Protein 4RXT (pdb70)

Sequence (295 aa):
SMAEVTIPIIVKDTTSFYWQIVLAGARKAGKDLGVKVPELGAQAETDVNGQISSILENAVAGKPAAIVISPTEFKALGKPVDEAAKSVPIIIGIDSGADSKAFKSFLTTDNTQGGRIAADGLAAAIKAMTGKEEGDVVIITNTPGAGSLEQRRTGFLDQVKTKYPGLKVVADKYADGQQATTGLNIMTDLIITANPKIVGVFASNLIMAQGVGQAIAENKLSDKVKVIGFDSDDKTLGFLKSGAIAGLVVQDPYRMGYDGIKTALAVSKGEKVEANVDTGANLVTKANMSDPKIEALIN

Organism: Rhizobium rhizogenes (strain K84 / ATCC BAA-868) (NCBI:txid311403)

CATH classification: 3.40.50.2300 (+1 more: 3.40.50.2300)

InterPro domains:
  IPR006311 Twin-arginine translocation pathway, signal sequence [PS51318] (1-32)
  IPR025997 Periplasmic binding protein [PF13407] (38-298)
  IPR028082 Periplasmic binding protein-like I [SSF53822] (34-324)

Solvent-accessible surface area: 12625 Å² total; per-residue (Å²): 92,188,118,60,62,35,0,6,0,0,0,4,18,36,88,8,92,14,5,76,31,0,10,34,0,0,95,91,0,6,151,73,59,41,8,105,22,35,66,49,12,4,117,36,20,61,62,33,111,16,1,31,46,41,1,106,112,13,26,77,60,180,16,29,0,0,0,0,0,0,4,41,89,162,41,0,1,131,19,0,56,77,4,35,160,84,3,33,0,0,0,0,5,1,22,10,78,12,205,30,34,112,2,25,1,32,2,57,5,33,66,0,0,92,40,0,0,53,6,0,0,53,14,0,98,92,55,66,62,119,54,89,22,20,0,0,0,0,0,0,14,80,23,0,6,3,4,53,90,5,63,62,0,0,42,80,33,5,168,110,119,15,115,25,10,138,53,51,18,52,93,78,11,70,23,96,24,90,34,0,38,87,23,1,45,94,22,26,104,85,41,107,154,5,28,0,0,0,0,0,10,3,24,0,0,24,2,0,0,46,1,0,29,98,73,170,32,28,122,139,3,37,0,2,0,0,7,8,17,135,76,0,26,31,20,1,134,81,21,2,1,26,0,0,0,4,5,30,11,94,91,0,0,41,36,0,0,108,21,0,22,20,22,40,134,69,93,211,48,131,64,115,31,90,11,28,18,40,46,0,34,134,99,37,34,77,64,112,144,8,76,76,42,20,149

Secondary structure (DSSP, 8-state):
-TT--B--EEES-TTSHHHHHHHHHHHHHHHHHT-B--EEE-S-TT-HHHHHHHHHHHHHT--S-EEE--SSTTTTHHHHHHHHTTS-EEEESS--S-S--SEEEE--HHHHHHHHHHHHHHHHHHHHSSS-EEEEEEESSTT-HHHHHHHHHHHHHHHHH-TTEEEEEEEE--S-HHHHHHHHHHHHHH-TTEEEEEE-SHHHHHHHHHHHHHTT-TTT-EEEEES--HHHHHHHHHTS-SEEEE--HHHHHHHHHHHHHHHHTT----SEEE---EEE-TTTTTSHHHHHHH-

Foldseek 3Di:
DPPAFEEEEEELAPQDPLVVLLQVLLVVLCVVVVHHYHYHYHHFLLPQVRSLVRLVVVLVVQTLAYEYARSFAESCAVSQVVSLVRHAYEYEAWHHNHPSHQAYEYAQLLVLLLVLLVLQQVVLCVLPVGSAFEEEEEAAAPRTRSRVSSVNSNVVNCVPPRVRYDHPYYYYAPRALQRLQVVLLVVCVVPVRYAEYEQEEDSNLLNQLCNQVVVVCLSRHEYEYEAEDPRSVVSLVVSSYFKYKHFASSCSNNVSNVVSVCVSVVHRDDHYHHRDIDIDHPVPCPPVVNVVRRD

Structure (mmCIF, N/CA/C/O backbone):
data_4RXT
#
_entry.id   4RXT
#
_cell.length_a   59.873
_cell.length_b   36.244
_cell.length_c   62.100
_cell.angle_alpha   90.00
_cell.angle_beta   110.01
_cell.angle_gamma   90.00
#
_symmetry.space_group_name_H-M   'P 1 21 1'
#
loop_
_entity.id
_entity.type
_entity.pdbx_description
1 polymer 'Sugar ABC transporter'
2 non-polymer alpha-L-arabinopyranose
3 water water
#
loop_
_atom_site.group_PDB
_atom_site.id
_atom_site.type_symbol
_atom_site.label_atom_id
_atom_site.label_alt_id
_atom_site.label_comp_id
_atom_site.label_asym_id
_atom_site.label_entity_id
_atom_site.label_seq_id
_atom_site.pdbx_PDB_ins_code
_atom_site.Cartn_x
_atom_site.Cartn_y
_atom_site.Cartn_z
_atom_site.occupancy
_atom_site.B_iso_or_equiv
_atom_site.auth_seq_id
_atom_site.auth_comp_id
_atom_site.auth_asym_id
_atom_site.auth_atom_id
_atom_site.pdbx_PDB_model_num
ATOM 1 N N . SER A 1 1 ? 57.017 -4.477 -9.708 1.00 44.62 31 SER A N 1
ATOM 2 C CA . SER A 1 1 ? 57.405 -5.044 -11.039 1.00 37.82 31 SER A CA 1
ATOM 3 C C . SER A 1 1 ? 57.419 -3.993 -12.144 1.00 32.56 31 SER A C 1
ATOM 4 O O . SER A 1 1 ? 56.961 -2.853 -11.975 1.00 34.78 31 SER A O 1
ATOM 7 N N . MET A 1 2 ? 57.912 -4.401 -13.294 1.00 23.94 32 MET A N 1
ATOM 8 C CA . MET A 1 2 ? 57.903 -3.577 -14.487 1.00 23.91 32 MET A CA 1
ATOM 9 C C . MET A 1 2 ? 56.465 -3.376 -14.865 1.00 28.28 32 MET A C 1
ATOM 10 O O . MET A 1 2 ? 55.626 -4.296 -14.759 1.00 22.66 32 MET A O 1
ATOM 15 N N . ALA A 1 3 ? 56.191 -2.137 -15.235 1.00 27.15 33 ALA A N 1
ATOM 16 C CA . ALA A 1 3 ? 54.905 -1.718 -15.761 1.00 31.73 33 ALA A CA 1
ATOM 17 C C . ALA A 1 3 ? 53.781 -1.854 -14.753 1.00 22.22 33 ALA A C 1
ATOM 18 O O . ALA A 1 3 ? 52.624 -1.878 -15.137 1.00 29.07 33 ALA A O 1
ATOM 20 N N . GLU A 1 4 ? 54.119 -1.978 -13.473 1.00 20.09 34 GLU A N 1
ATOM 21 C CA . GLU A 1 4 ? 53.092 -2.068 -12.447 1.00 21.83 34 GLU A CA 1
ATOM 22 C C . GLU A 1 4 ? 53.502 -1.129 -11.363 1.00 21.79 34 GLU A C 1
ATOM 23 O O . GLU A 1 4 ? 54.646 -1.132 -10.929 1.00 24.93 34 GLU A O 1
ATOM 29 N N . VAL A 1 5 ? 52.583 -0.240 -11.029 1.00 19.75 35 VAL A N 1
ATOM 30 C CA . VAL A 1 5 ? 52.870 0.816 -10.089 1.00 18.49 35 VAL A CA 1
ATOM 31 C C . VAL A 1 5 ? 52.967 0.274 -8.677 1.00 17.97 35 VAL A C 1
ATOM 32 O O . VAL A 1 5 ? 52.521 -0.843 -8.364 1.00 16.66 35 VAL A O 1
ATOM 36 N N . THR A 1 6 ? 53.665 1.051 -7.862 1.00 15.84 36 THR A N 1
ATOM 37 C CA . THR A 1 6 ? 53.847 0.793 -6.443 1.00 17.29 36 THR A CA 1
ATOM 38 C C . THR A 1 6 ? 53.050 1.803 -5.621 1.00 14.33 36 THR A C 1
ATOM 39 O O . THR A 1 6 ? 53.151 3.020 -5.808 1.00 14.33 36 THR A O 1
ATOM 43 N N . ILE A 1 7 ? 52.238 1.276 -4.714 1.00 15.83 37 ILE A N 1
ATOM 44 C CA . ILE A 1 7 ? 51.437 2.073 -3.766 1.00 13.46 37 ILE A CA 1
ATOM 45 C C . ILE A 1 7 ? 51.618 1.473 -2.365 1.00 12.67 37 ILE A C 1
ATOM 46 O O . ILE A 1 7 ? 50.921 0.531 -1.994 1.00 14.78 37 ILE A O 1
ATOM 51 N N . PRO A 1 8 ? 52.602 1.985 -1.609 1.00 12.99 38 PRO A N 1
ATOM 52 C CA . PRO A 1 8 ? 52.759 1.576 -0.233 1.00 12.49 38 PRO A CA 1
ATOM 53 C C . PRO A 1 8 ? 51.569 1.957 0.636 1.00 13.05 38 PRO A C 1
ATOM 54 O O . PRO A 1 8 ? 50.905 2.974 0.395 1.00 16.36 38 PRO A O 1
ATOM 58 N N . ILE A 1 9 ? 51.350 1.147 1.655 1.00 13.02 39 ILE A N 1
ATOM 59 C CA . ILE A 1 9 ? 50.423 1.476 2.740 1.00 13.52 39 ILE A CA 1
ATOM 60 C C . ILE A 1 9 ? 51.222 1.527 4.042 1.00 11.37 39 ILE A C 1
ATOM 61 O O . ILE A 1 9 ? 52.024 0.616 4.335 1.00 13.53 39 ILE A O 1
ATOM 66 N N . ILE A 1 10 ? 51.001 2.609 4.783 1.00 13.03 40 ILE A N 1
ATOM 67 C CA . ILE A 1 10 ? 51.707 2.867 6.027 1.00 10.87 40 ILE A CA 1
ATOM 68 C C . ILE A 1 10 ? 50.672 2.896 7.127 1.00 13.10 40 ILE A C 1
ATOM 69 O O . ILE A 1 10 ? 49.836 3.790 7.198 1.00 12.89 40 ILE A O 1
ATOM 74 N N . VAL A 1 11 ? 50.728 1.894 7.987 1.00 11.60 41 VAL A N 1
ATOM 75 C CA . VAL A 1 11 ? 49.812 1.775 9.108 1.00 11.64 41 VAL A CA 1
ATOM 76 C C . VAL A 1 11 ? 50.444 2.305 10.386 1.00 12.57 41 VAL A C 1
ATOM 77 O O . VAL A 1 11 ? 51.644 2.589 10.404 1.00 13.29 41 VAL A O 1
ATOM 81 N N . LYS A 1 12 ? 49.639 2.481 11.437 1.00 11.85 42 LYS A N 1
ATOM 82 C CA . LYS A 1 12 ? 50.191 3.006 12.714 1.00 12.55 42 LYS A CA 1
ATOM 83 C C . LYS A 1 12 ? 51.080 1.984 13.438 1.00 13.42 42 LYS A C 1
ATOM 84 O O . LYS A 1 12 ? 51.978 2.361 14.168 1.00 13.99 42 LYS A O 1
ATOM 90 N N . ASP A 1 13 ? 50.740 0.685 13.339 1.00 12.09 43 ASP A N 1
ATOM 91 C CA . ASP A 1 13 ? 51.424 -0.332 14.150 1.00 15.37 43 ASP A CA 1
ATOM 92 C C . ASP A 1 13 ? 51.173 -1.701 13.526 1.00 16.21 43 ASP A C 1
ATOM 93 O O . ASP A 1 13 ? 50.068 -2.225 13.578 1.00 15.98 43 ASP A O 1
ATOM 98 N N . THR A 1 14 ? 52.217 -2.268 12.944 1.00 14.91 44 THR A N 1
ATOM 99 C CA . THR A 1 14 ? 52.102 -3.560 12.239 1.00 17.17 44 THR A CA 1
ATOM 100 C C . THR A 1 14 ? 51.834 -4.770 13.134 1.00 18.56 44 THR A C 1
ATOM 101 O O . THR A 1 14 ? 51.471 -5.816 12.616 1.00 21.20 44 THR A O 1
ATOM 105 N N . THR A 1 15 ? 52.020 -4.624 14.443 1.00 17.48 45 THR A N 1
ATOM 106 C CA . THR A 1 15 ? 51.793 -5.697 15.419 1.00 21.17 45 THR A CA 1
ATOM 107 C C . THR A 1 15 ? 50.361 -5.789 15.949 1.00 21.20 45 THR A C 1
ATOM 108 O O . THR A 1 15 ? 50.025 -6.702 16.678 1.00 25.86 45 THR A O 1
ATOM 112 N N . SER A 1 16 ? 49.525 -4.840 15.572 1.00 17.05 46 SER A N 1
ATOM 113 C CA . SER A 1 16 ? 48.141 -4.753 16.044 1.00 18.15 46 SER A CA 1
ATOM 114 C C . SER A 1 16 ? 47.212 -5.529 15.111 1.00 16.60 46 SER A C 1
ATOM 115 O O . SER A 1 16 ? 47.300 -5.384 13.919 1.00 15.50 46 SER A O 1
ATOM 118 N N . PHE A 1 17 ? 46.315 -6.341 15.670 1.00 16.35 47 PHE A N 1
ATOM 119 C CA . PHE A 1 17 ? 45.362 -7.081 14.843 1.00 16.91 47 PHE A CA 1
ATOM 120 C C . PHE A 1 17 ? 44.519 -6.163 13.973 1.00 16.39 47 PHE A C 1
ATOM 121 O O . PHE A 1 17 ? 44.200 -6.497 12.840 1.00 16.04 47 PHE A O 1
ATOM 129 N N . TYR A 1 18 ? 44.123 -5.019 14.517 1.00 12.27 48 TYR A N 1
ATOM 130 C CA . TYR A 1 18 ? 43.339 -4.093 13.732 1.00 13.20 48 TYR A CA 1
ATOM 131 C C . TYR A 1 18 ? 44.068 -3.688 12.433 1.00 13.01 48 TYR A C 1
ATOM 132 O O . TYR A 1 18 ? 43.493 -3.720 11.341 1.00 13.33 48 TYR A O 1
ATOM 141 N N . TRP A 1 19 ? 45.329 -3.280 12.586 1.00 14.37 49 TRP A N 1
ATOM 142 C CA . TRP A 1 19 ? 46.126 -2.871 11.412 1.00 14.03 49 TRP A CA 1
ATOM 143 C C . TRP A 1 19 ? 46.432 -4.016 10.482 1.00 16.86 49 TRP A C 1
ATOM 144 O O . TRP A 1 19 ? 46.584 -3.819 9.297 1.00 14.02 49 TRP A O 1
ATOM 155 N N . GLN A 1 20 ? 46.515 -5.220 11.039 1.00 14.64 50 GLN A N 1
ATOM 156 C CA . GLN A 1 20 ? 46.681 -6.424 10.198 1.00 14.77 50 GLN A CA 1
ATOM 157 C C . GLN A 1 20 ? 45.453 -6.673 9.309 1.00 11.36 50 GLN A C 1
ATOM 158 O O . GLN A 1 20 ? 45.572 -7.148 8.178 1.00 16.84 50 GLN A O 1
ATOM 164 N N . ILE A 1 21 ? 44.282 -6.277 9.775 1.00 14.83 51 ILE A N 1
ATOM 165 C CA . ILE A 1 21 ? 43.060 -6.374 8.946 1.00 15.72 51 ILE A CA 1
ATOM 166 C C . ILE A 1 21 ? 43.160 -5.369 7.800 1.00 13.96 51 ILE A C 1
ATOM 167 O O . ILE A 1 21 ? 42.925 -5.684 6.658 1.00 14.45 51 ILE A O 1
ATOM 172 N N . VAL A 1 22 ? 43.531 -4.124 8.134 1.00 14.40 52 VAL A N 1
ATOM 173 C CA . VAL A 1 22 ? 43.790 -3.083 7.106 1.00 14.02 52 VAL A CA 1
ATOM 174 C C . VAL A 1 22 ? 44.786 -3.581 6.057 1.00 12.88 52 VAL A C 1
ATOM 175 O O . VAL A 1 22 ? 44.563 -3.456 4.852 1.00 14.27 52 VAL A O 1
ATOM 179 N N . LEU A 1 23 ? 45.893 -4.174 6.518 1.00 12.98 53 LEU A N 1
ATOM 180 C CA . LEU A 1 23 ? 46.920 -4.677 5.603 1.00 15.20 53 LEU A CA 1
ATOM 181 C C . LEU A 1 23 ? 46.429 -5.852 4.741 1.00 14.79 53 LEU A C 1
ATOM 182 O O . LEU A 1 23 ? 46.762 -5.927 3.576 1.00 16.15 53 LEU A O 1
ATOM 187 N N . ALA A 1 24 ? 45.622 -6.730 5.335 1.00 13.36 54 ALA A N 1
ATOM 188 C CA . ALA A 1 24 ? 44.979 -7.762 4.562 1.00 15.25 54 ALA A CA 1
ATOM 189 C C . ALA A 1 24 ? 44.098 -7.189 3.404 1.00 16.92 54 ALA A C 1
ATOM 190 O O . ALA A 1 24 ? 44.127 -7.695 2.257 1.00 17.80 54 ALA A O 1
ATOM 192 N N . GLY A 1 25 ? 43.340 -6.126 3.693 1.00 16.80 55 GLY A N 1
ATOM 193 C CA . GLY A 1 25 ? 42.556 -5.481 2.661 1.00 16.27 55 GLY A CA 1
ATOM 194 C C . GLY A 1 25 ? 43.415 -4.882 1.535 1.00 15.61 55 GLY A C 1
ATOM 195 O O . GLY A 1 25 ? 43.122 -5.062 0.339 1.00 15.62 55 GLY A O 1
ATOM 196 N N . ALA A 1 26 ? 44.457 -4.146 1.942 1.00 14.06 56 ALA A N 1
ATOM 197 C CA . ALA A 1 26 ? 45.379 -3.530 1.018 1.00 16.11 56 ALA A CA 1
ATOM 198 C C . ALA A 1 26 ? 46.063 -4.587 0.148 1.00 15.57 56 ALA A C 1
ATOM 199 O O . ALA A 1 26 ? 46.240 -4.398 -1.062 1.00 16.29 56 ALA A O 1
ATOM 201 N N . ARG A 1 27 ? 46.428 -5.704 0.778 1.00 15.85 57 ARG A N 1
ATOM 202 C CA . ARG A 1 27 ? 47.110 -6.816 0.084 1.00 17.08 57 ARG A CA 1
ATOM 203 C C . ARG A 1 27 ? 46.198 -7.392 -1.008 1.00 20.78 57 ARG A C 1
ATOM 204 O O . ARG A 1 27 ? 46.632 -7.654 -2.148 1.00 19.13 57 ARG A O 1
ATOM 212 N N . LYS A 1 28 ? 44.946 -7.646 -0.624 1.00 17.30 58 LYS A N 1
ATOM 213 C CA . LYS A 1 28 ? 43.995 -8.256 -1.554 1.00 22.18 58 LYS A CA 1
ATOM 214 C C . LYS A 1 28 ? 43.787 -7.305 -2.745 1.00 22.96 58 LYS A C 1
ATOM 215 O O . LYS A 1 28 ? 43.757 -7.714 -3.917 1.00 20.68 58 LYS A O 1
ATOM 221 N N . ALA A 1 29 ? 43.658 -6.015 -2.440 1.00 18.28 59 ALA A N 1
ATOM 222 C CA . ALA A 1 29 ? 43.501 -5.013 -3.500 1.00 16.95 59 ALA A CA 1
ATOM 223 C C . ALA A 1 29 ? 44.700 -5.012 -4.450 1.00 23.82 59 ALA A C 1
ATOM 224 O O . ALA A 1 29 ? 44.533 -4.937 -5.662 1.00 19.53 59 ALA A O 1
ATOM 226 N N . GLY A 1 30 ? 45.910 -5.087 -3.890 1.00 18.14 60 GLY A N 1
ATOM 227 C CA . GLY A 1 30 ? 47.108 -5.159 -4.714 1.00 20.62 60 GLY A CA 1
ATOM 228 C C . GLY A 1 30 ? 47.033 -6.329 -5.695 1.00 21.67 60 GLY A C 1
ATOM 229 O O . GLY A 1 30 ? 47.338 -6.196 -6.866 1.00 18.99 60 GLY A O 1
ATOM 230 N N . LYS A 1 31 ? 46.625 -7.471 -5.192 1.00 17.34 61 LYS A N 1
ATOM 231 C CA . LYS A 1 31 ? 46.515 -8.694 -6.016 1.00 23.02 61 LYS A CA 1
ATOM 232 C C . LYS A 1 31 ? 45.400 -8.530 -7.064 1.00 19.58 61 LYS A C 1
ATOM 233 O O . LYS A 1 31 ? 45.553 -8.881 -8.249 1.00 24.87 61 LYS A O 1
ATOM 239 N N . ASP A 1 32 ? 44.260 -8.001 -6.633 1.00 21.42 62 ASP A N 1
ATOM 240 C CA . ASP A 1 32 ? 43.102 -7.910 -7.530 1.00 22.28 62 ASP A CA 1
ATOM 241 C C . ASP A 1 32 ? 43.385 -6.949 -8.672 1.00 31.71 62 ASP A C 1
ATOM 242 O O . ASP A 1 32 ? 42.994 -7.187 -9.817 1.00 26.03 62 ASP A O 1
ATOM 247 N N . LEU A 1 33 ? 44.068 -5.856 -8.345 1.00 21.72 63 LEU A N 1
ATOM 248 C CA . LEU A 1 33 ? 44.167 -4.707 -9.240 1.00 20.62 63 LEU A CA 1
ATOM 249 C C . LEU A 1 33 ? 45.506 -4.641 -9.986 1.00 20.27 63 LEU A C 1
ATOM 250 O O . LEU A 1 33 ? 45.693 -3.803 -10.851 1.00 26.29 63 LEU A O 1
ATOM 255 N N . GLY A 1 34 ? 46.443 -5.504 -9.607 1.00 20.78 64 GLY A N 1
ATOM 256 C CA . GLY A 1 34 ? 47.780 -5.496 -10.188 1.00 21.04 64 GLY A CA 1
ATOM 257 C C . GLY A 1 34 ? 48.627 -4.304 -9.786 1.00 17.26 64 GLY A C 1
ATOM 258 O O . GLY A 1 34 ? 49.188 -3.603 -10.639 1.00 24.67 64 GLY A O 1
ATOM 259 N N . VAL A 1 35 ? 48.744 -4.129 -8.478 1.00 17.85 65 VAL A N 1
ATOM 260 C CA . VAL A 1 35 ? 49.546 -3.066 -7.876 1.00 16.90 65 VAL A CA 1
ATOM 261 C C . VAL A 1 35 ? 50.476 -3.718 -6.845 1.00 15.76 65 VAL A C 1
ATOM 262 O O . VAL A 1 35 ? 50.058 -4.603 -6.102 1.00 20.46 65 VAL A O 1
ATOM 266 N N . LYS A 1 36 ? 51.730 -3.307 -6.819 1.00 16.96 66 LYS A N 1
ATOM 267 C CA . LYS A 1 36 ? 52.665 -3.737 -5.774 1.00 16.47 66 LYS A CA 1
ATOM 268 C C . LYS A 1 36 ? 52.342 -2.880 -4.525 1.00 18.49 66 LYS A C 1
ATOM 269 O O . LYS A 1 36 ? 52.305 -1.641 -4.583 1.00 16.09 66 LYS A O 1
ATOM 275 N N . VAL A 1 37 ? 52.055 -3.534 -3.397 1.00 15.42 67 VAL A N 1
ATOM 276 C CA . VAL A 1 37 ? 51.679 -2.848 -2.156 1.00 14.38 67 VAL A CA 1
ATOM 277 C C . VAL A 1 37 ? 52.618 -3.244 -1.007 1.00 14.18 67 VAL A C 1
ATOM 278 O O . VAL A 1 37 ? 52.339 -4.168 -0.228 1.00 18.02 67 VAL A O 1
ATOM 282 N N . PRO A 1 38 ? 53.736 -2.517 -0.884 1.00 14.36 68 PRO A N 1
ATOM 283 C CA . PRO A 1 38 ? 54.549 -2.686 0.296 1.00 15.08 68 PRO A CA 1
ATOM 284 C C . PRO A 1 38 ? 53.775 -2.359 1.547 1.00 16.38 68 PRO A C 1
ATOM 285 O O . PRO A 1 38 ? 53.029 -1.407 1.577 1.00 16.68 68 PRO A O 1
ATOM 289 N N . GLU A 1 39 ? 53.961 -3.174 2.573 1.00 14.82 69 GLU A N 1
ATOM 290 C CA . GLU A 1 39 ? 53.222 -3.064 3.824 1.00 15.97 69 GLU A CA 1
ATOM 291 C C . GLU A 1 39 ? 54.172 -2.506 4.875 1.00 17.79 69 GLU A C 1
ATOM 292 O O . GLU A 1 39 ? 55.059 -3.195 5.376 1.00 21.68 69 GLU A O 1
ATOM 298 N N . LEU A 1 40 ? 53.960 -1.236 5.179 1.00 14.89 70 LEU A N 1
ATOM 299 C CA . LEU A 1 40 ? 54.885 -0.413 5.949 1.00 13.99 70 LEU A CA 1
ATOM 300 C C . LEU A 1 40 ? 54.282 0.037 7.264 1.00 12.11 70 LEU A C 1
ATOM 301 O O . LEU A 1 40 ? 53.054 0.107 7.408 1.00 13.79 70 LEU A O 1
ATOM 306 N N . GLY A 1 41 ? 55.156 0.368 8.214 1.00 16.84 71 GLY A N 1
ATOM 307 C CA . GLY A 1 41 ? 54.695 0.879 9.492 1.00 14.93 71 GLY A CA 1
ATOM 308 C C . GLY A 1 41 ? 55.655 0.570 10.633 1.00 13.25 71 GLY A C 1
ATOM 309 O O . GLY A 1 41 ? 56.478 -0.358 10.549 1.00 17.30 71 GLY A O 1
ATOM 310 N N . ALA A 1 42 ? 55.577 1.398 11.676 1.00 15.20 72 ALA A N 1
ATOM 311 C CA . ALA A 1 42 ? 56.308 1.197 12.901 1.00 12.53 72 ALA A CA 1
ATOM 312 C C . ALA A 1 42 ? 55.624 0.083 13.683 1.00 13.06 72 ALA A C 1
ATOM 313 O O . ALA A 1 42 ? 54.613 -0.491 13.238 1.00 15.07 72 ALA A O 1
ATOM 315 N N . GLN A 1 43 ? 56.195 -0.231 14.838 1.00 14.50 73 GLN A N 1
ATOM 316 C CA . GLN A 1 43 ? 55.708 -1.375 15.670 1.00 14.30 73 GLN A CA 1
ATOM 317 C C . GLN A 1 43 ? 55.069 -0.832 16.954 1.00 15.70 73 GLN A C 1
ATOM 318 O O . GLN A 1 43 ? 54.897 -1.539 17.947 1.00 18.11 73 GLN A O 1
ATOM 324 N N . ALA A 1 44 ? 54.699 0.449 16.922 1.00 14.55 74 ALA A N 1
ATOM 325 C CA . ALA A 1 44 ? 53.962 1.055 18.018 1.00 14.82 74 ALA A CA 1
ATOM 326 C C . ALA A 1 44 ? 53.257 2.278 17.480 1.00 14.58 74 ALA A C 1
ATOM 327 O O . ALA A 1 44 ? 53.860 3.054 16.751 1.00 16.35 74 ALA A O 1
ATOM 329 N N . GLU A 1 45 ? 52.008 2.484 17.889 1.00 14.61 75 GLU A N 1
ATOM 330 C CA . GLU A 1 45 ? 51.258 3.712 17.520 1.00 15.95 75 GLU A CA 1
ATOM 331 C C . GLU A 1 45 ? 51.924 4.984 18.093 1.00 16.45 75 GLU A C 1
ATOM 332 O O . GLU A 1 45 ? 51.785 6.112 17.565 1.00 19.29 75 GLU A O 1
ATOM 338 N N . THR A 1 46 ? 52.645 4.810 19.182 1.00 12.48 76 THR A N 1
ATOM 339 C CA . THR A 1 46 ? 53.303 5.915 19.869 1.00 14.55 76 THR A CA 1
ATOM 340 C C . THR A 1 46 ? 54.614 6.311 19.219 1.00 15.89 76 THR A C 1
ATOM 341 O O . THR A 1 46 ? 55.211 7.326 19.589 1.00 14.62 76 THR A O 1
ATOM 345 N N . ASP A 1 47 ? 55.089 5.503 18.264 1.00 14.21 77 ASP A N 1
ATOM 346 C CA . ASP A 1 47 ? 56.328 5.806 17.540 1.00 12.09 77 ASP A CA 1
ATOM 347 C C . ASP A 1 47 ? 55.978 6.721 16.368 1.00 12.77 77 ASP A C 1
ATOM 348 O O . ASP A 1 47 ? 55.922 6.329 15.213 1.00 13.22 77 ASP A O 1
ATOM 353 N N . VAL A 1 48 ? 55.822 7.999 16.699 1.00 13.85 78 VAL A N 1
ATOM 354 C CA . VAL A 1 48 ? 55.414 8.948 15.689 1.00 15.80 78 VAL A CA 1
ATOM 355 C C . VAL A 1 48 ? 56.577 9.253 14.751 1.00 15.64 78 VAL A C 1
ATOM 356 O O . VAL A 1 48 ? 56.413 9.325 13.541 1.00 14.29 78 VAL A O 1
ATOM 360 N N . ASN A 1 49 ? 57.762 9.419 15.333 1.00 15.87 79 ASN A N 1
ATOM 361 C CA . ASN A 1 49 ? 58.976 9.651 14.546 1.00 18.73 79 ASN A CA 1
ATOM 362 C C . ASN A 1 49 ? 59.178 8.501 13.561 1.00 15.02 79 ASN A C 1
ATOM 363 O O . ASN A 1 49 ? 59.568 8.711 12.420 1.00 18.28 79 ASN A O 1
ATOM 368 N N . GLY A 1 50 ? 58.902 7.277 14.039 1.00 13.87 80 GLY A N 1
ATOM 369 C CA . GLY A 1 50 ? 59.050 6.089 13.250 1.00 14.73 80 GLY A CA 1
ATOM 370 C C . GLY A 1 50 ? 58.189 6.174 12.020 1.00 13.97 80 GLY A C 1
ATOM 371 O O . GLY A 1 50 ? 58.636 5.870 10.908 1.00 17.28 80 GLY A O 1
ATOM 372 N N . GLN A 1 51 ? 56.949 6.577 12.209 1.00 13.99 81 GLN A N 1
ATOM 373 C CA . GLN A 1 51 ? 56.055 6.725 11.058 1.00 13.85 81 GLN A CA 1
ATOM 374 C C . GLN A 1 51 ? 56.518 7.830 10.098 1.00 14.97 81 GLN A C 1
ATOM 375 O O . GLN A 1 51 ? 56.462 7.679 8.892 1.00 14.33 81 GLN A O 1
ATOM 381 N N . ILE A 1 52 ? 56.950 8.954 10.663 1.00 14.32 82 ILE A N 1
ATOM 382 C CA . ILE A 1 52 ? 57.416 10.060 9.829 1.00 14.04 82 ILE A CA 1
ATOM 383 C C . ILE A 1 52 ? 58.614 9.616 8.954 1.00 14.91 82 ILE A C 1
ATOM 384 O O . ILE A 1 52 ? 58.669 9.899 7.759 1.00 16.65 82 ILE A O 1
ATOM 389 N N A SER A 1 53 ? 59.560 8.927 9.579 0.50 15.88 83 SER A N 1
ATOM 390 N N B SER A 1 53 ? 59.562 8.930 9.580 0.50 16.30 83 SER A N 1
ATOM 391 C CA A SER A 1 53 ? 60.722 8.386 8.871 0.50 16.84 83 SER A CA 1
ATOM 392 C CA B SER A 1 53 ? 60.725 8.400 8.869 0.50 17.34 83 SER A CA 1
ATOM 393 C C A SER A 1 53 ? 60.327 7.451 7.740 0.50 14.73 83 SER A C 1
ATOM 394 C C B SER A 1 53 ? 60.348 7.436 7.751 0.50 14.49 83 SER A C 1
ATOM 395 O O A SER A 1 53 ? 60.834 7.543 6.624 0.50 17.94 83 SER A O 1
ATOM 396 O O B SER A 1 53 ? 60.898 7.489 6.652 0.50 18.27 83 SER A O 1
ATOM 401 N N . ILE A 1 54 ? 59.393 6.565 8.037 1.00 15.83 84 ILE A N 1
ATOM 402 C CA . ILE A 1 54 ? 58.882 5.625 7.029 1.00 17.17 84 ILE A CA 1
ATOM 403 C C . ILE A 1 54 ? 58.211 6.363 5.861 1.00 13.19 84 ILE A C 1
ATOM 404 O O . ILE A 1 54 ? 58.468 6.030 4.694 1.00 15.98 84 ILE A O 1
ATOM 409 N N . LEU A 1 55 ? 57.375 7.357 6.173 1.00 13.87 85 LEU A N 1
ATOM 410 C CA . LEU A 1 55 ? 56.777 8.184 5.136 1.00 13.42 85 LEU A CA 1
ATOM 411 C C . LEU A 1 55 ? 57.834 8.860 4.266 1.00 14.98 85 LEU A C 1
ATOM 412 O O . LEU A 1 55 ? 57.766 8.788 3.037 1.00 16.31 85 LEU A O 1
ATOM 417 N N . GLU A 1 56 ? 58.820 9.495 4.906 1.00 17.95 86 GLU A N 1
ATOM 418 C CA . GLU A 1 56 ? 59.905 10.177 4.160 1.00 16.91 86 GLU A CA 1
ATOM 419 C C . GLU A 1 56 ? 60.620 9.223 3.214 1.00 16.52 86 GLU A C 1
ATOM 420 O O . GLU A 1 56 ? 60.920 9.577 2.062 1.00 18.55 86 GLU A O 1
ATOM 426 N N . ASN A 1 57 ? 60.881 7.999 3.693 1.00 14.97 87 ASN A N 1
ATOM 427 C CA . ASN A 1 57 ? 61.633 7.009 2.924 1.00 16.78 87 ASN A CA 1
ATOM 428 C C . ASN A 1 57 ? 60.771 6.502 1.758 1.00 19.26 87 ASN A C 1
ATOM 429 O O . ASN A 1 57 ? 61.247 6.304 0.638 1.00 20.71 87 ASN A O 1
ATOM 434 N N . ALA A 1 58 ? 59.487 6.275 2.032 1.00 16.98 88 ALA A N 1
ATOM 435 C CA . ALA A 1 58 ? 58.581 5.814 0.980 1.00 14.65 88 ALA A CA 1
ATOM 436 C C . ALA A 1 58 ? 58.445 6.890 -0.131 1.00 15.08 88 ALA A C 1
ATOM 437 O O . ALA A 1 58 ? 58.487 6.592 -1.331 1.00 17.55 88 ALA A O 1
ATOM 439 N N . VAL A 1 59 ? 58.346 8.149 0.281 1.00 16.05 89 VAL A N 1
ATOM 440 C CA . VAL A 1 59 ? 58.303 9.271 -0.662 1.00 19.87 89 VAL A CA 1
ATOM 441 C C . VAL A 1 59 ? 59.548 9.296 -1.547 1.00 17.05 89 VAL A C 1
ATOM 442 O O . VAL A 1 59 ? 59.441 9.474 -2.777 1.00 16.88 89 VAL A O 1
ATOM 446 N N . ALA A 1 60 ? 60.710 9.083 -0.928 1.00 15.39 90 ALA A N 1
ATOM 447 C CA . ALA A 1 60 ? 61.968 9.141 -1.631 1.00 15.76 90 ALA A CA 1
ATOM 448 C C . ALA A 1 60 ? 62.078 8.086 -2.740 1.00 15.96 90 ALA A C 1
ATOM 449 O O . ALA A 1 60 ? 62.821 8.242 -3.714 1.00 18.41 90 ALA A O 1
ATOM 451 N N . GLY A 1 61 ? 61.339 7.004 -2.572 1.00 15.31 91 GLY A N 1
ATOM 452 C CA . GLY A 1 61 ? 61.268 5.920 -3.570 1.00 16.74 91 GLY A CA 1
ATOM 453 C C . GLY A 1 61 ? 60.371 6.163 -4.780 1.00 18.13 91 GLY A C 1
ATOM 454 O O . GLY A 1 61 ? 60.251 5.314 -5.675 1.00 20.94 91 GLY A O 1
ATOM 455 N N . LYS A 1 62 ? 59.745 7.332 -4.830 1.00 17.20 92 LYS A N 1
ATOM 456 C CA . LYS A 1 62 ? 58.951 7.742 -5.996 1.00 16.31 92 LYS A CA 1
ATOM 457 C C . LYS A 1 62 ? 57.806 6.763 -6.366 1.00 17.14 92 LYS A C 1
ATOM 458 O O . LYS A 1 62 ? 57.634 6.366 -7.528 1.00 22.24 92 LYS A O 1
ATOM 464 N N . PRO A 1 63 ? 56.988 6.386 -5.373 1.00 20.24 93 PRO A N 1
ATOM 465 C CA . PRO A 1 63 ? 55.870 5.509 -5.709 1.00 16.20 93 PRO A CA 1
ATOM 466 C C . PRO A 1 63 ? 54.758 6.280 -6.417 1.00 15.30 93 PRO A C 1
ATOM 467 O O . PRO A 1 63 ? 54.787 7.520 -6.444 1.00 17.63 93 PRO A O 1
ATOM 471 N N . ALA A 1 64 ? 53.771 5.579 -6.959 1.00 16.32 94 ALA A N 1
ATOM 472 C CA . ALA A 1 64 ? 52.661 6.263 -7.660 1.00 15.69 94 ALA A CA 1
ATOM 473 C C . ALA A 1 64 ? 51.702 6.986 -6.732 1.00 15.46 94 ALA A C 1
ATOM 474 O O . ALA A 1 64 ? 51.046 7.972 -7.108 1.00 17.62 94 ALA A O 1
ATOM 476 N N . ALA A 1 65 ? 51.575 6.440 -5.526 1.00 16.37 95 ALA A N 1
ATOM 477 C CA . ALA A 1 65 ? 50.735 7.028 -4.512 1.00 15.04 95 ALA A CA 1
ATOM 478 C C . ALA A 1 65 ? 51.095 6.363 -3.175 1.00 11.45 95 ALA A C 1
ATOM 479 O O . ALA A 1 65 ? 51.796 5.348 -3.168 1.00 14.03 95 ALA A O 1
ATOM 481 N N . ILE A 1 66 ? 50.605 6.931 -2.087 1.00 14.61 96 ILE A N 1
ATOM 482 C CA . ILE A 1 66 ? 50.774 6.372 -0.755 1.00 13.64 96 ILE A CA 1
ATOM 483 C C . ILE A 1 66 ? 49.450 6.428 -0.005 1.00 14.94 96 ILE A C 1
ATOM 484 O O . ILE A 1 66 ? 48.730 7.445 -0.069 1.00 14.81 96 ILE A O 1
ATOM 489 N N . VAL A 1 67 ? 49.148 5.330 0.686 1.00 12.03 97 VAL A N 1
ATOM 490 C CA . VAL A 1 67 ? 48.040 5.275 1.638 1.00 14.73 97 VAL A CA 1
ATOM 491 C C . VAL A 1 67 ? 48.630 5.304 3.030 1.00 11.93 97 VAL A C 1
ATOM 492 O O . VAL A 1 67 ? 49.551 4.561 3.337 1.00 12.87 97 VAL A O 1
ATOM 496 N N . ILE A 1 68 ? 48.119 6.177 3.882 1.00 11.01 98 ILE A N 1
ATOM 497 C CA . ILE A 1 68 ? 48.615 6.285 5.248 1.00 13.64 98 ILE A CA 1
ATOM 498 C C . ILE A 1 68 ? 47.500 6.473 6.269 1.00 12.79 98 ILE A C 1
ATOM 499 O O . ILE A 1 68 ? 46.525 7.181 6.007 1.00 12.57 98 ILE A O 1
ATOM 504 N N . SER A 1 69 ? 47.693 5.838 7.434 1.00 11.49 99 SER A N 1
ATOM 505 C CA . SER A 1 69 ? 46.893 6.114 8.646 1.00 10.96 99 SER A CA 1
ATOM 506 C C . SER A 1 69 ? 47.752 6.962 9.581 1.00 13.95 99 SER A C 1
ATOM 507 O O . SER A 1 69 ? 48.507 6.427 10.341 1.00 12.91 99 SER A O 1
ATOM 510 N N . PRO A 1 70 ? 47.598 8.300 9.521 1.00 13.75 100 PRO A N 1
ATOM 511 C CA . PRO A 1 70 ? 48.456 9.140 10.338 1.00 13.17 100 PRO A CA 1
ATOM 512 C C . PRO A 1 70 ? 48.331 8.840 11.822 1.00 10.67 100 PRO A C 1
ATOM 513 O O . PRO A 1 70 ? 47.248 8.886 12.377 1.00 12.76 100 PRO A O 1
ATOM 517 N N . THR A 1 71 ? 49.469 8.608 12.480 1.00 13.13 101 THR A N 1
ATOM 518 C CA . THR A 1 71 ? 49.434 8.155 13.845 1.00 13.08 101 THR A CA 1
ATOM 519 C C . THR A 1 71 ? 49.119 9.234 14.880 1.00 14.68 101 THR A C 1
ATOM 520 O O . THR A 1 71 ? 48.519 8.964 15.901 1.00 20.20 101 THR A O 1
ATOM 524 N N . GLU A 1 72 ? 49.485 10.485 14.590 1.00 14.06 102 GLU A N 1
ATOM 525 C CA . GLU A 1 72 ? 49.271 11.591 15.518 1.00 16.45 102 GLU A CA 1
ATOM 526 C C . GLU A 1 72 ? 48.844 12.756 14.597 1.00 18.01 102 GLU A C 1
ATOM 527 O O . GLU A 1 72 ? 49.450 12.987 13.546 1.00 19.28 102 GLU A O 1
ATOM 533 N N . PHE A 1 73 ? 47.799 13.481 15.004 1.00 13.76 103 PHE A N 1
ATOM 534 C CA . PHE A 1 73 ? 47.153 14.494 14.173 1.00 14.18 103 PHE A CA 1
ATOM 535 C C . PHE A 1 73 ? 48.061 15.679 13.811 1.00 16.05 103 PHE A C 1
ATOM 536 O O . PHE A 1 73 ? 48.239 16.000 12.638 1.00 15.32 103 PHE A O 1
ATOM 544 N N . LYS A 1 74 ? 48.608 16.334 14.831 1.00 14.37 104 LYS A N 1
ATOM 545 C CA . LYS A 1 74 ? 49.432 17.513 14.583 1.00 14.72 104 LYS A CA 1
ATOM 546 C C . LYS A 1 74 ? 50.762 17.135 13.935 1.00 14.52 104 LYS A C 1
ATOM 547 O O . LYS A 1 74 ? 51.158 17.697 12.912 1.00 17.90 104 LYS A O 1
ATOM 553 N N . ALA A 1 75 ? 51.439 16.130 14.492 1.00 17.14 105 ALA A N 1
ATOM 554 C CA . ALA A 1 75 ? 52.818 15.804 14.044 1.00 18.06 105 ALA A CA 1
ATOM 555 C C . ALA A 1 75 ? 52.919 15.319 12.582 1.00 16.99 105 ALA A C 1
ATOM 556 O O . ALA A 1 75 ? 53.956 15.434 11.948 1.00 19.65 105 ALA A O 1
ATOM 558 N N . LEU A 1 76 ? 51.839 14.744 12.071 1.00 12.31 106 LEU A N 1
ATOM 559 C CA . LEU A 1 76 ? 51.828 14.239 10.703 1.00 14.26 106 LEU A CA 1
ATOM 560 C C . LEU A 1 76 ? 51.395 15.285 9.669 1.00 16.12 106 LEU A C 1
ATOM 561 O O . LEU A 1 76 ? 51.492 15.047 8.490 1.00 16.46 106 LEU A O 1
ATOM 566 N N . GLY A 1 77 ? 50.933 16.448 10.121 1.00 13.52 107 GLY A N 1
ATOM 567 C CA . GLY A 1 77 ? 50.460 17.499 9.194 1.00 17.56 107 GLY A CA 1
ATOM 568 C C . GLY A 1 77 ? 51.500 17.920 8.175 1.00 18.55 107 GLY A C 1
ATOM 569 O O . GLY A 1 77 ? 51.326 17.769 6.955 1.00 17.00 107 GLY A O 1
ATOM 570 N N . LYS A 1 78 ? 52.596 18.445 8.696 1.00 15.76 108 LYS A N 1
ATOM 571 C CA . LYS A 1 78 ? 53.699 18.903 7.862 1.00 17.62 108 LYS A CA 1
ATOM 572 C C . LYS A 1 78 ? 54.321 17.743 7.045 1.00 16.88 108 LYS A C 1
ATOM 573 O O . LYS A 1 78 ? 54.570 17.894 5.862 1.00 17.37 108 LYS A O 1
ATOM 579 N N . PRO A 1 79 ? 54.522 16.542 7.673 1.00 17.48 109 PRO A N 1
ATOM 580 C CA . PRO A 1 79 ? 55.065 15.471 6.856 1.00 15.22 109 PRO A CA 1
ATOM 581 C C . PRO A 1 79 ? 54.170 15.116 5.672 1.00 14.82 109 PRO A C 1
ATOM 582 O O . PRO A 1 79 ? 54.675 14.853 4.595 1.00 17.21 109 PRO A O 1
ATOM 586 N N . VAL A 1 80 ? 52.850 15.124 5.883 1.00 13.58 110 VAL A N 1
ATOM 587 C CA . VAL A 1 80 ? 51.946 14.874 4.776 1.00 15.75 110 VAL A CA 1
ATOM 588 C C . VAL A 1 80 ? 52.001 15.994 3.738 1.00 17.29 110 VAL A C 1
ATOM 589 O O . VAL A 1 80 ? 52.007 15.700 2.538 1.00 17.48 110 VAL A O 1
ATOM 593 N N . ASP A 1 81 ? 52.072 17.254 4.186 1.00 17.46 111 ASP A N 1
ATOM 594 C CA . ASP A 1 81 ? 52.179 18.384 3.244 1.00 18.96 111 ASP A CA 1
ATOM 595 C C . ASP A 1 81 ? 53.424 18.179 2.362 1.00 18.82 111 ASP A C 1
ATOM 596 O O . ASP A 1 81 ? 53.389 18.387 1.142 1.00 19.68 111 ASP A O 1
ATOM 601 N N . GLU A 1 82 ? 54.533 17.791 2.998 1.00 14.89 112 GLU A N 1
ATOM 602 C CA . GLU A 1 82 ? 55.792 17.607 2.287 1.00 15.75 112 GLU A CA 1
ATOM 603 C C . GLU A 1 82 ? 55.709 16.474 1.280 1.00 15.30 112 GLU A C 1
ATOM 604 O O . GLU A 1 82 ? 56.141 16.620 0.123 1.00 16.82 112 GLU A O 1
ATOM 610 N N . ALA A 1 83 ? 55.207 15.320 1.744 1.00 16.40 113 ALA A N 1
ATOM 611 C CA . ALA A 1 83 ? 55.019 14.168 0.872 1.00 16.19 113 ALA A CA 1
ATOM 612 C C . ALA A 1 83 ? 54.167 14.485 -0.357 1.00 15.15 113 ALA A C 1
ATOM 613 O O . ALA A 1 83 ? 54.484 14.066 -1.475 1.00 17.69 113 ALA A O 1
ATOM 615 N N . ALA A 1 84 ? 53.114 15.257 -0.131 1.00 16.25 114 ALA A N 1
ATOM 616 C CA . ALA A 1 84 ? 52.139 15.582 -1.159 1.00 15.08 114 ALA A CA 1
ATOM 617 C C . ALA A 1 84 ? 52.717 16.410 -2.297 1.00 16.77 114 ALA A C 1
ATOM 618 O O . ALA A 1 84 ? 52.115 16.460 -3.375 1.00 17.66 114 ALA A O 1
ATOM 620 N N . LYS A 1 85 ? 53.840 17.090 -2.040 1.00 15.77 115 LYS A N 1
ATOM 621 C CA . LYS A 1 85 ? 54.541 17.873 -3.087 1.00 20.46 115 LYS A CA 1
ATOM 622 C C . LYS A 1 85 ? 55.084 17.022 -4.220 1.00 25.50 115 LYS A C 1
ATOM 623 O O . LYS A 1 85 ? 55.323 17.514 -5.309 1.00 26.78 115 LYS A O 1
ATOM 629 N N . SER A 1 86 ? 55.282 15.744 -3.953 1.00 16.95 116 SER A N 1
ATOM 630 C CA . SER A 1 86 ? 55.732 14.820 -4.999 1.00 19.69 116 SER A CA 1
ATOM 631 C C . SER A 1 86 ? 54.930 13.521 -5.228 1.00 19.98 116 SER A C 1
ATOM 632 O O . SER A 1 86 ? 55.081 12.885 -6.264 1.00 23.67 116 SER A O 1
ATOM 635 N N . VAL A 1 87 ? 54.104 13.119 -4.263 1.00 15.62 117 VAL A N 1
ATOM 636 C CA . VAL A 1 87 ? 53.327 11.874 -4.319 1.00 15.73 117 VAL A CA 1
ATOM 637 C C . VAL A 1 87 ? 51.890 12.128 -3.822 1.00 21.06 117 VAL A C 1
ATOM 638 O O . VAL A 1 87 ? 51.716 12.743 -2.776 1.00 17.90 117 VAL A O 1
ATOM 642 N N . PRO A 1 88 ? 50.856 11.673 -4.553 1.00 15.58 118 PRO A N 1
ATOM 643 C CA . PRO A 1 88 ? 49.509 11.790 -3.968 1.00 15.35 118 PRO A CA 1
ATOM 644 C C . PRO A 1 88 ? 49.318 10.887 -2.759 1.00 13.05 118 PRO A C 1
ATOM 645 O O . PRO A 1 88 ? 49.704 9.698 -2.789 1.00 16.69 118 PRO A O 1
ATOM 649 N N . ILE A 1 89 ? 48.656 11.457 -1.754 1.00 13.88 119 ILE A N 1
ATOM 650 C CA . ILE A 1 89 ? 48.498 10.821 -0.442 1.00 14.58 119 ILE A CA 1
ATOM 651 C C . ILE A 1 89 ? 47.028 10.612 -0.193 1.00 14.71 119 ILE A C 1
ATOM 652 O O . ILE A 1 89 ? 46.227 11.521 -0.302 1.00 15.46 119 ILE A O 1
ATOM 657 N N . ILE A 1 90 ? 46.680 9.361 0.100 1.00 12.59 120 ILE A N 1
ATOM 658 C CA A ILE A 1 90 ? 45.333 8.970 0.460 0.50 12.50 120 ILE A CA 1
ATOM 659 C CA B ILE A 1 90 ? 45.340 8.963 0.466 0.50 12.27 120 ILE A CA 1
ATOM 660 C C . ILE A 1 90 ? 45.373 8.626 1.952 1.00 12.69 120 ILE A C 1
ATOM 661 O O . ILE A 1 90 ? 46.205 7.810 2.403 1.00 13.30 120 ILE A O 1
ATOM 670 N N . GLY A 1 91 ? 44.485 9.247 2.726 1.00 13.93 121 GLY A N 1
ATOM 671 C CA . GLY A 1 91 ? 44.414 8.983 4.171 1.00 11.76 121 GLY A CA 1
ATOM 672 C C . GLY A 1 91 ? 43.357 7.974 4.554 1.00 12.19 121 GLY A C 1
ATOM 673 O O . GLY A 1 91 ? 42.312 7.850 3.900 1.00 13.81 121 GLY A O 1
ATOM 674 N N . ILE A 1 92 ? 43.661 7.234 5.623 1.00 12.33 122 ILE A N 1
ATOM 675 C CA . ILE A 1 92 ? 42.673 6.341 6.233 1.00 12.60 122 ILE A CA 1
ATOM 676 C C . ILE A 1 92 ? 42.667 6.496 7.763 1.00 11.71 122 ILE A C 1
ATOM 677 O O . ILE A 1 92 ? 43.671 6.899 8.383 1.00 15.03 122 ILE A O 1
ATOM 682 N N . ASP A 1 93 ? 41.511 6.182 8.349 1.00 12.20 123 ASP A N 1
ATOM 683 C CA . ASP A 1 93 ? 41.366 5.896 9.796 1.00 11.72 123 ASP A CA 1
ATOM 684 C C . ASP A 1 93 ? 41.401 7.071 10.775 1.00 13.74 123 ASP A C 1
ATOM 685 O O . ASP A 1 93 ? 40.619 7.073 11.715 1.00 13.62 123 ASP A O 1
ATOM 690 N N . SER A 1 94 ? 42.331 8.013 10.592 1.00 11.75 124 SER A N 1
ATOM 691 C CA . SER A 1 94 ? 42.692 8.929 11.662 1.00 13.35 124 SER A CA 1
ATOM 692 C C . SER A 1 94 ? 43.283 10.163 11.005 1.00 14.33 124 SER A C 1
ATOM 693 O O . SER A 1 94 ? 44.147 10.058 10.168 1.00 16.86 124 SER A O 1
ATOM 696 N N . GLY A 1 95 ? 42.790 11.336 11.370 1.00 15.76 125 GLY A N 1
ATOM 697 C CA . GLY A 1 95 ? 43.136 12.559 10.643 1.00 15.95 125 GLY A CA 1
ATOM 698 C C . GLY A 1 95 ? 44.516 13.114 10.930 1.00 14.51 125 GLY A C 1
ATOM 699 O O . GLY A 1 95 ? 45.189 12.716 11.880 1.00 17.74 125 GLY A O 1
ATOM 700 N N . ALA A 1 96 ? 44.928 14.034 10.061 1.00 17.06 126 ALA A N 1
ATOM 701 C CA . ALA A 1 96 ? 46.158 14.780 10.268 1.00 16.40 126 ALA A CA 1
ATOM 702 C C . ALA A 1 96 ? 45.903 16.243 9.934 1.00 13.43 126 ALA A C 1
ATOM 703 O O . ALA A 1 96 ? 44.976 16.610 9.161 1.00 16.97 126 ALA A O 1
ATOM 705 N N . ASP A 1 97 ? 46.759 17.075 10.482 1.00 16.87 127 ASP A N 1
ATOM 706 C CA . ASP A 1 97 ? 46.692 18.544 10.235 1.00 16.47 127 ASP A CA 1
ATOM 707 C C . ASP A 1 97 ? 47.234 18.953 8.838 1.00 17.99 127 ASP A C 1
ATOM 708 O O . 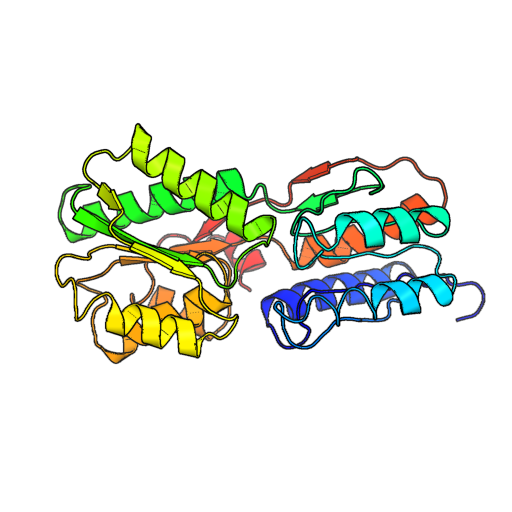ASP A 1 97 ? 48.228 19.682 8.718 1.00 20.33 127 ASP A O 1
ATOM 713 N N . SER A 1 98 ? 46.566 18.453 7.799 1.00 16.95 128 SER A N 1
ATOM 714 C CA . SER A 1 98 ? 46.924 18.686 6.414 1.00 17.90 128 SER A CA 1
ATOM 715 C C . SER A 1 98 ? 45.665 18.603 5.569 1.00 18.88 128 SER A C 1
ATOM 716 O O . SER A 1 98 ? 44.830 17.740 5.754 1.00 21.45 128 SER A O 1
ATOM 719 N N . LYS A 1 99 ? 45.578 19.510 4.607 1.00 16.16 129 LYS A N 1
ATOM 720 C CA . LYS A 1 99 ? 44.493 19.505 3.607 1.00 17.55 129 LYS A CA 1
ATOM 721 C C . LYS A 1 99 ? 44.983 18.887 2.285 1.00 20.11 129 LYS A C 1
ATOM 722 O O . LYS A 1 99 ? 44.306 18.958 1.251 1.00 26.06 129 LYS A O 1
ATOM 728 N N . ALA A 1 100 ? 46.137 18.237 2.333 1.00 18.17 130 ALA A N 1
ATOM 729 C CA . ALA A 1 100 ? 46.793 17.803 1.098 1.00 20.42 130 ALA A CA 1
ATOM 730 C C . ALA A 1 100 ? 46.319 16.464 0.603 1.00 18.65 130 ALA A C 1
ATOM 731 O O . ALA A 1 100 ? 46.625 16.094 -0.536 1.00 22.42 130 ALA A O 1
ATOM 733 N N . PHE A 1 101 ? 45.555 15.759 1.436 1.00 16.24 131 PHE A N 1
ATOM 734 C CA . PHE A 1 101 ? 45.060 14.431 1.065 1.00 15.15 131 PHE A CA 1
ATOM 735 C C . PHE A 1 101 ? 44.133 14.486 -0.161 1.00 17.82 131 PHE A C 1
ATOM 736 O O . PHE A 1 101 ? 43.342 15.381 -0.292 1.00 22.36 131 PHE A O 1
ATOM 744 N N . LYS A 1 102 ? 44.260 13.520 -1.050 1.00 14.27 132 LYS A N 1
ATOM 745 C CA . LYS A 1 102 ? 43.399 13.401 -2.233 1.00 18.56 132 LYS A CA 1
ATOM 746 C C . LYS A 1 102 ? 42.075 12.733 -1.939 1.00 16.38 132 LYS A C 1
ATOM 747 O O . LYS A 1 102 ? 41.080 12.912 -2.648 1.00 20.36 132 LYS A O 1
ATOM 753 N N . SER A 1 103 ? 42.089 11.906 -0.912 1.00 16.14 133 SER A N 1
ATOM 754 C CA . SER A 1 103 ? 40.871 11.254 -0.425 1.00 17.03 133 SER A CA 1
ATOM 755 C C . SER A 1 103 ? 41.130 10.790 0.978 1.00 15.79 133 SER A C 1
ATOM 756 O O . SER A 1 103 ? 42.295 10.674 1.397 1.00 15.33 133 SER A O 1
ATOM 759 N N . PHE A 1 104 ? 40.050 10.526 1.695 1.00 14.39 134 PHE A N 1
ATOM 760 C CA . PHE A 1 104 ? 40.132 10.073 3.071 1.00 15.39 134 PHE A CA 1
ATOM 761 C C . PHE A 1 104 ? 39.014 9.071 3.357 1.00 17.09 134 PHE A C 1
ATOM 762 O O . PHE A 1 104 ? 37.836 9.381 3.158 1.00 21.91 134 PHE A O 1
ATOM 770 N N . LEU A 1 105 ? 39.392 7.890 3.841 1.00 14.14 135 LEU A N 1
ATOM 771 C CA . LEU A 1 105 ? 38.427 6.813 4.132 1.00 14.64 135 LEU A CA 1
ATOM 772 C C . LEU A 1 105 ? 38.519 6.509 5.624 1.00 15.20 135 LEU A C 1
ATOM 773 O O . LEU A 1 105 ? 39.603 6.199 6.152 1.00 15.57 135 LEU A O 1
ATOM 778 N N . THR A 1 106 ? 37.406 6.651 6.317 1.00 17.04 136 THR A N 1
ATOM 779 C CA . THR A 1 106 ? 37.418 6.620 7.783 1.00 14.46 136 THR A CA 1
ATOM 780 C C . THR A 1 106 ? 36.046 6.380 8.394 1.00 13.13 136 THR A C 1
ATOM 781 O O . THR A 1 106 ? 35.025 6.718 7.797 1.00 13.43 136 THR A O 1
ATOM 785 N N . THR A 1 107 ? 36.045 5.804 9.596 1.00 11.84 137 THR A N 1
ATOM 786 C CA . THR A 1 107 ? 34.891 5.916 10.462 1.00 15.43 137 THR A CA 1
ATOM 787 C C . THR A 1 107 ? 34.623 7.416 10.758 1.00 15.52 137 THR A C 1
ATOM 788 O O . THR A 1 107 ? 35.552 8.226 10.829 1.00 16.22 137 THR A O 1
ATOM 792 N N . ASP A 1 108 ? 33.356 7.766 10.966 1.00 15.82 138 ASP A N 1
ATOM 793 C CA . ASP A 1 108 ? 32.981 9.038 11.580 1.00 17.42 138 ASP A CA 1
ATOM 794 C C . ASP A 1 108 ? 33.242 8.841 13.084 1.00 15.47 138 ASP A C 1
ATOM 795 O O . ASP A 1 108 ? 32.440 8.308 13.823 1.00 15.59 138 ASP A O 1
ATOM 800 N N . ASN A 1 109 ? 34.419 9.263 13.500 1.00 12.67 139 ASN A N 1
ATOM 801 C CA . ASN A 1 109 ? 34.876 8.967 14.854 1.00 12.91 139 ASN A CA 1
ATOM 802 C C . ASN A 1 109 ? 34.154 9.717 15.960 1.00 14.06 139 ASN A C 1
ATOM 803 O O . ASN A 1 109 ? 33.981 9.200 17.046 1.00 13.87 139 ASN A O 1
ATOM 808 N N . THR A 1 110 ? 33.654 10.899 15.658 1.00 15.86 140 THR A N 1
ATOM 809 C CA . THR A 1 110 ? 32.866 11.619 16.638 1.00 15.98 140 THR A CA 1
ATOM 810 C C . THR A 1 110 ? 31.547 10.870 16.884 1.00 12.75 140 THR A C 1
ATOM 811 O O . THR A 1 110 ? 31.128 10.646 18.059 1.00 15.49 140 THR A O 1
ATOM 815 N N . GLN A 1 111 ? 30.902 10.453 15.794 1.00 15.09 141 GLN A N 1
ATOM 816 C CA . GLN A 1 111 ? 29.688 9.658 15.898 1.00 16.54 141 GLN A CA 1
ATOM 817 C C . GLN A 1 111 ? 29.970 8.334 16.623 1.00 14.40 141 GLN A C 1
ATOM 818 O O . GLN A 1 111 ? 29.139 7.830 17.386 1.00 18.12 141 GLN A O 1
ATOM 824 N N . GLY A 1 112 ? 31.144 7.774 16.381 1.00 13.65 142 GLY A N 1
ATOM 825 C CA . GLY A 1 112 ? 31.533 6.521 17.041 1.00 15.27 142 GLY A CA 1
ATOM 826 C C . GLY A 1 112 ? 31.589 6.702 18.561 1.00 15.30 142 GLY A C 1
ATOM 827 O O . GLY A 1 112 ? 31.151 5.839 19.327 1.00 14.06 142 GLY A O 1
ATOM 828 N N . GLY A 1 113 ? 32.088 7.851 19.017 1.00 14.36 143 GLY A N 1
ATOM 829 C CA . GLY A 1 113 ? 32.061 8.171 20.447 1.00 12.62 143 GLY A CA 1
ATOM 830 C C . GLY A 1 113 ? 30.631 8.347 20.981 1.00 16.11 143 GLY A C 1
ATOM 831 O O . GLY A 1 113 ? 30.297 7.892 22.103 1.00 12.87 143 GLY A O 1
ATOM 832 N N . ARG A 1 114 ? 29.781 9.016 20.194 1.00 11.71 144 ARG A N 1
ATOM 833 C CA . ARG A 1 114 ? 28.378 9.174 20.568 1.00 15.21 144 ARG A CA 1
ATOM 834 C C . ARG A 1 114 ? 27.665 7.832 20.707 1.00 12.79 144 ARG A C 1
ATOM 835 O O . ARG A 1 114 ? 26.924 7.605 21.667 1.00 14.13 144 ARG A O 1
ATOM 843 N N . ILE A 1 115 ? 27.888 6.965 19.728 1.00 13.52 145 ILE A N 1
ATOM 844 C CA . ILE A 1 115 ? 27.346 5.578 19.730 1.00 14.22 145 ILE A CA 1
ATOM 845 C C . ILE A 1 115 ? 27.783 4.796 20.974 1.00 12.80 145 ILE A C 1
ATOM 846 O O . ILE A 1 115 ? 27.001 4.121 21.616 1.00 15.14 145 ILE A O 1
ATOM 851 N N . ALA A 1 116 ? 29.029 4.998 21.358 1.00 13.57 146 ALA A N 1
ATOM 852 C CA . ALA A 1 116 ? 29.582 4.328 22.533 1.00 12.25 146 ALA A CA 1
ATOM 853 C C . ALA A 1 116 ? 28.916 4.846 23.801 1.00 13.63 146 ALA A C 1
ATOM 854 O O . ALA A 1 116 ? 28.639 4.062 24.737 1.00 13.95 146 ALA A O 1
ATOM 856 N N . ALA A 1 117 ? 28.695 6.178 23.843 1.00 13.48 147 ALA A N 1
ATOM 857 C CA . ALA A 1 117 ? 28.001 6.784 24.996 1.00 10.81 147 ALA A CA 1
ATOM 858 C C . ALA A 1 117 ? 26.591 6.208 25.164 1.00 11.37 147 ALA A C 1
ATOM 859 O O . ALA A 1 117 ? 26.197 5.795 26.284 1.00 11.46 147 ALA A O 1
ATOM 861 N N . ASP A 1 118 ? 25.878 6.128 24.037 1.00 12.21 148 ASP A N 1
ATOM 862 C CA . ASP A 1 118 ? 24.527 5.567 24.050 1.00 13.59 148 ASP A CA 1
ATOM 863 C C . ASP A 1 118 ? 24.581 4.119 24.553 1.00 12.24 148 ASP A C 1
ATOM 864 O O . ASP A 1 118 ? 23.720 3.688 25.312 1.00 13.94 148 ASP A O 1
ATOM 869 N N . GLY A 1 119 ? 25.590 3.366 24.105 1.00 11.85 149 GLY A N 1
ATOM 870 C CA . GLY A 1 119 ? 25.701 1.912 24.441 1.00 12.52 149 GLY A CA 1
ATOM 871 C C . GLY A 1 119 ? 26.012 1.772 25.910 1.00 11.39 149 GLY A C 1
ATOM 872 O O . GLY A 1 119 ? 25.490 0.915 26.600 1.00 12.64 149 GLY A O 1
ATOM 873 N N . LEU A 1 120 ? 26.850 2.667 26.434 1.00 10.99 150 LEU A N 1
ATOM 874 C CA . LEU A 1 120 ? 27.246 2.591 27.832 1.00 10.97 150 LEU A CA 1
ATOM 875 C C . LEU A 1 120 ? 26.069 2.908 28.756 1.00 12.44 150 LEU A C 1
ATOM 876 O O . LEU A 1 120 ? 25.805 2.239 29.743 1.00 12.87 150 LEU A O 1
ATOM 881 N N . ALA A 1 121 ? 25.307 3.917 28.372 1.00 11.98 151 ALA A N 1
ATOM 882 C CA . ALA A 1 121 ? 24.124 4.301 29.136 1.00 13.64 151 ALA A CA 1
ATOM 883 C C . ALA A 1 121 ? 23.129 3.148 29.157 1.00 12.71 151 ALA A C 1
ATOM 884 O O . ALA A 1 121 ? 22.546 2.840 30.200 1.00 12.71 151 ALA A O 1
ATOM 886 N N . ALA A 1 122 ? 22.931 2.525 28.001 1.00 13.96 152 ALA A N 1
ATOM 887 C CA . ALA A 1 122 ? 21.982 1.406 27.898 1.00 16.49 152 ALA A CA 1
ATOM 888 C C . ALA A 1 122 ? 22.447 0.252 28.786 1.00 13.33 152 ALA A C 1
ATOM 889 O O . ALA A 1 122 ? 21.630 -0.426 29.467 1.00 14.22 152 ALA A O 1
ATOM 891 N N . ALA A 1 123 ? 23.755 0.002 28.782 1.00 12.18 153 ALA A N 1
ATOM 892 C CA . ALA A 1 123 ? 24.303 -1.112 29.567 1.00 12.85 153 ALA A CA 1
ATOM 893 C C . ALA A 1 123 ? 24.158 -0.869 31.064 1.00 11.37 153 ALA A C 1
ATOM 894 O O . ALA A 1 123 ? 23.790 -1.790 31.837 1.00 14.46 153 ALA A O 1
ATOM 896 N N . ILE A 1 124 ? 24.429 0.372 31.471 1.00 12.65 154 ILE A N 1
ATOM 897 C CA . ILE A 1 124 ? 24.256 0.748 32.877 1.00 10.22 154 ILE A CA 1
ATOM 898 C C . ILE A 1 124 ? 22.770 0.616 33.285 1.00 14.02 154 ILE A C 1
ATOM 899 O O . ILE A 1 124 ? 22.446 0.148 34.372 1.00 15.23 154 ILE A O 1
ATOM 904 N N . LYS A 1 125 ? 21.876 1.072 32.422 1.00 12.14 155 LYS A N 1
ATOM 905 C CA . LYS A 1 125 ? 20.441 0.949 32.673 1.00 14.54 155 LYS A CA 1
ATOM 906 C C . LYS A 1 125 ? 20.000 -0.507 32.828 1.00 19.90 155 LYS A C 1
ATOM 907 O O . LYS A 1 125 ? 19.221 -0.832 33.719 1.00 18.69 155 LYS A O 1
ATOM 913 N N . ALA A 1 126 ? 20.494 -1.387 31.962 1.00 15.56 156 ALA A N 1
ATOM 914 C CA . ALA A 1 126 ? 20.144 -2.796 32.118 1.00 15.99 156 ALA A CA 1
ATOM 915 C C . ALA A 1 126 ? 20.633 -3.352 33.451 1.00 17.16 156 ALA A C 1
ATOM 916 O O . ALA A 1 126 ? 19.961 -4.163 34.108 1.00 21.33 156 ALA A O 1
ATOM 918 N N . MET A 1 127 ? 21.829 -2.961 33.849 1.00 14.35 157 MET A N 1
ATOM 919 C CA . MET A 1 127 ? 22.435 -3.475 35.091 1.00 17.21 157 MET A CA 1
ATOM 920 C C . MET A 1 127 ? 21.727 -2.930 36.342 1.00 16.93 157 MET A C 1
ATOM 921 O O . MET A 1 127 ? 21.464 -3.635 37.288 1.00 20.66 157 MET A O 1
ATOM 926 N N . THR A 1 128 ? 21.385 -1.644 36.321 1.00 16.92 158 THR A N 1
ATOM 927 C CA . THR A 1 128 ? 20.936 -0.947 37.536 1.00 22.60 158 THR A CA 1
ATOM 928 C C . THR A 1 128 ? 19.507 -0.432 37.529 1.00 18.44 158 THR A C 1
ATOM 929 O O . THR A 1 128 ? 18.987 0.008 38.582 1.00 22.32 158 THR A O 1
ATOM 933 N N . GLY A 1 129 ? 18.914 -0.405 36.342 1.00 20.20 159 GLY A N 1
ATOM 934 C CA . GLY A 1 129 ? 17.582 0.144 36.137 1.00 21.43 159 GLY A CA 1
ATOM 935 C C . GLY A 1 129 ? 17.508 1.594 35.740 1.00 21.21 159 GLY A C 1
ATOM 936 O O . GLY A 1 129 ? 16.414 2.098 35.389 1.00 25.89 159 GLY A O 1
ATOM 937 N N . LYS A 1 130 ? 18.654 2.266 35.800 1.00 18.87 160 LYS A N 1
ATOM 938 C CA . LYS A 1 130 ? 18.709 3.687 35.485 1.00 18.47 160 LYS A CA 1
ATOM 939 C C . LYS A 1 130 ? 20.043 4.078 34.888 1.00 17.11 160 LYS A C 1
ATOM 940 O O . LYS A 1 130 ? 21.030 3.376 34.995 1.00 19.96 160 LYS A O 1
ATOM 946 N N . GLU A 1 131 ? 20.031 5.205 34.208 1.00 16.99 161 GLU A N 1
ATOM 947 C CA . GLU A 1 131 ? 21.212 5.793 33.575 1.00 17.95 161 GLU A CA 1
ATOM 948 C C . GLU A 1 131 ? 21.938 6.751 34.544 1.00 15.91 161 GLU A C 1
ATOM 949 O O . GLU A 1 131 ? 22.108 7.948 34.260 1.00 22.43 161 GLU A O 1
ATOM 955 N N . GLU A 1 132 ? 22.386 6.224 35.681 1.00 16.19 162 GLU A N 1
ATOM 956 C CA . GLU A 1 132 ? 23.113 7.030 36.671 1.00 15.45 162 GLU A CA 1
ATOM 957 C C . GLU A 1 132 ? 24.381 6.334 37.094 1.00 20.41 162 GLU A C 1
ATOM 958 O O . GLU A 1 132 ? 24.459 5.110 37.133 1.00 20.28 162 GLU A O 1
ATOM 964 N N . GLY A 1 133 ? 25.378 7.123 37.437 1.00 17.57 163 GLY A N 1
ATOM 965 C CA . GLY A 1 133 ? 26.569 6.574 38.009 1.00 15.33 163 GLY A CA 1
ATOM 966 C C . GLY A 1 133 ? 27.829 7.188 37.451 1.00 14.28 163 GLY A C 1
ATOM 967 O O . GLY A 1 133 ? 27.809 7.992 36.503 1.00 17.08 163 GLY A O 1
ATOM 968 N N . ASP A 1 134 ? 28.930 6.779 38.065 1.00 13.72 164 ASP A N 1
ATOM 969 C CA . ASP A 1 134 ? 30.263 7.255 37.708 1.00 14.17 164 ASP A CA 1
ATOM 970 C C . ASP A 1 134 ? 30.854 6.449 36.584 1.00 12.42 164 ASP A C 1
ATOM 971 O O . ASP A 1 134 ? 30.806 5.233 36.580 1.00 12.94 164 ASP A O 1
ATOM 976 N N . VAL A 1 135 ? 31.359 7.153 35.581 1.00 11.67 165 VAL A N 1
ATOM 977 C CA . VAL A 1 135 ? 31.960 6.499 34.429 1.00 11.32 165 VAL A CA 1
ATOM 978 C C . VAL A 1 135 ? 33.332 7.085 34.142 1.00 10.66 165 VAL A C 1
ATOM 979 O O . VAL A 1 135 ? 33.670 8.187 34.597 1.00 13.28 165 VAL A O 1
ATOM 983 N N . VAL A 1 136 ? 34.112 6.336 33.362 1.00 10.39 166 VAL A N 1
ATOM 984 C CA . VAL A 1 136 ? 35.456 6.719 32.976 1.00 11.44 166 VAL A CA 1
ATOM 985 C C . VAL A 1 136 ? 35.690 6.478 31.487 1.00 10.94 166 VAL A C 1
ATOM 986 O O . VAL A 1 136 ? 35.012 5.682 30.871 1.00 11.23 166 VAL A O 1
ATOM 990 N N . ILE A 1 137 ? 36.626 7.230 30.923 1.00 10.04 167 ILE A N 1
ATOM 991 C CA . ILE A 1 137 ? 37.106 7.017 29.598 1.00 12.39 167 ILE A CA 1
ATOM 992 C C . ILE A 1 137 ? 38.617 6.768 29.668 1.00 11.49 167 ILE A C 1
ATOM 993 O O . ILE A 1 137 ? 39.355 7.422 30.392 1.00 11.28 167 ILE A O 1
ATOM 998 N N . ILE A 1 138 ? 39.047 5.769 28.901 1.00 10.80 168 ILE A N 1
ATOM 999 C CA . ILE A 1 138 ? 40.448 5.419 28.799 1.00 10.27 168 ILE A CA 1
ATOM 1000 C C . ILE A 1 138 ? 40.825 5.360 27.314 1.00 10.93 168 ILE A C 1
ATOM 1001 O O . ILE A 1 138 ? 40.207 4.611 26.524 1.00 13.48 168 ILE A O 1
ATOM 1006 N N . THR A 1 139 ? 41.839 6.147 26.978 1.00 10.69 169 THR A N 1
ATOM 1007 C CA . THR A 1 139 ? 42.335 6.407 25.628 1.00 11.31 169 THR A CA 1
ATOM 1008 C C . THR A 1 139 ? 43.773 5.893 25.489 1.00 11.46 169 THR A C 1
ATOM 1009 O O . THR A 1 139 ? 44.612 6.107 26.354 1.00 12.86 169 THR A O 1
ATOM 1013 N N . ASN A 1 140 ? 44.019 5.191 24.395 1.00 10.46 170 ASN A N 1
ATOM 1014 C CA . ASN A 1 140 ? 45.276 4.445 24.152 1.00 12.08 170 ASN A CA 1
ATOM 1015 C C . ASN A 1 140 ? 46.529 5.305 24.322 1.00 10.84 170 ASN A C 1
ATOM 1016 O O . ASN A 1 140 ? 47.465 4.939 24.912 1.00 13.16 170 ASN A O 1
ATOM 1021 N N . THR A 1 141 ? 46.478 6.499 23.728 1.00 12.15 171 THR A N 1
ATOM 1022 C CA . THR A 1 141 ? 47.624 7.414 23.685 1.00 13.72 171 THR A CA 1
ATOM 1023 C C . THR A 1 141 ? 47.075 8.806 23.291 1.00 13.11 171 THR A C 1
ATOM 1024 O O . THR A 1 141 ? 46.042 8.898 22.613 1.00 12.95 171 THR A O 1
ATOM 1028 N N . PRO A 1 142 ? 47.762 9.890 23.709 1.00 12.93 172 PRO A N 1
ATOM 1029 C CA . PRO A 1 142 ? 47.246 11.226 23.339 1.00 12.54 172 PRO A CA 1
ATOM 1030 C C . PRO A 1 142 ? 47.562 11.658 21.902 1.00 12.94 172 PRO A C 1
ATOM 1031 O O . PRO A 1 142 ? 48.516 11.192 21.289 1.00 15.82 172 PRO A O 1
ATOM 1035 N N . GLY A 1 143 ? 46.775 12.597 21.381 1.00 15.38 173 GLY A N 1
ATOM 1036 C CA . GLY A 1 143 ? 47.147 13.250 20.142 1.00 15.32 173 GLY A CA 1
ATOM 1037 C C . GLY A 1 143 ? 46.744 12.561 18.841 1.00 14.27 173 GLY A C 1
ATOM 1038 O O . GLY A 1 143 ? 47.057 13.044 17.764 1.00 14.75 173 GLY A O 1
ATOM 1039 N N . ALA A 1 144 ? 45.977 11.482 18.928 1.00 15.10 174 ALA A N 1
ATOM 1040 C CA . ALA A 1 144 ? 45.525 10.761 17.728 1.00 13.97 174 ALA A CA 1
ATOM 1041 C C . ALA A 1 144 ? 44.233 11.362 17.215 1.00 13.30 174 ALA A C 1
ATOM 1042 O O . ALA A 1 144 ? 43.337 11.622 17.981 1.00 17.42 174 ALA A O 1
ATOM 1044 N N . GLY A 1 145 ? 44.116 11.547 15.925 1.00 14.19 175 GLY A N 1
ATOM 1045 C CA . GLY A 1 145 ? 42.896 12.129 15.369 1.00 13.07 175 GLY A CA 1
ATOM 1046 C C . GLY A 1 145 ? 41.651 11.299 15.703 1.00 14.95 175 GLY A C 1
ATOM 1047 O O . GLY A 1 145 ? 40.652 11.796 16.194 1.00 14.65 175 GLY A O 1
ATOM 1048 N N . SER A 1 146 ? 41.728 9.999 15.409 1.00 14.44 176 SER A N 1
ATOM 1049 C CA . SER A 1 146 ? 40.573 9.105 15.614 1.00 14.84 176 SER A CA 1
ATOM 1050 C C . SER A 1 146 ? 40.155 9.115 17.098 1.00 13.28 176 SER A C 1
ATOM 1051 O O . SER A 1 146 ? 38.970 9.263 17.437 1.00 12.87 176 SER A O 1
ATOM 1054 N N . LEU A 1 147 ? 41.133 8.939 17.976 1.00 12.40 177 LEU A N 1
ATOM 1055 C CA . LEU A 1 147 ? 40.828 8.770 19.412 1.00 11.68 177 LEU A CA 1
ATOM 1056 C C . LEU A 1 147 ? 40.321 10.062 20.081 1.00 11.49 177 LEU A C 1
ATOM 1057 O O . LEU A 1 147 ? 39.448 10.021 20.966 1.00 12.24 177 LEU A O 1
ATOM 1062 N N . GLU A 1 148 ? 40.920 11.197 19.691 1.00 12.55 178 GLU A N 1
ATOM 1063 C CA . GLU A 1 148 ? 40.449 12.483 20.243 1.00 12.61 178 GLU A CA 1
ATOM 1064 C C . GLU A 1 148 ? 38.996 12.773 19.825 1.00 10.93 178 GLU A C 1
ATOM 1065 O O . GLU A 1 148 ? 38.175 13.293 20.608 1.00 14.87 178 GLU A O 1
ATOM 1071 N N . GLN A 1 149 ? 38.659 12.407 18.594 1.00 13.74 179 GLN A N 1
ATOM 1072 C CA . GLN A 1 149 ? 37.267 12.560 18.147 1.00 12.49 179 GLN A CA 1
ATOM 1073 C C . GLN A 1 149 ? 36.296 11.638 18.896 1.00 11.93 179 GLN A C 1
ATOM 1074 O O . GLN A 1 149 ? 35.188 12.027 19.227 1.00 12.44 179 GLN A O 1
ATOM 1080 N N . ARG A 1 150 ? 36.704 10.38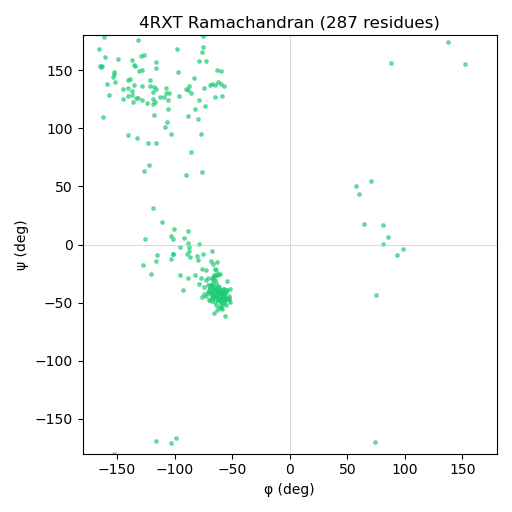9 19.133 1.00 12.43 180 ARG A N 1
ATOM 1081 C CA . ARG A 1 150 ? 35.860 9.454 19.921 1.00 13.72 180 ARG A CA 1
ATOM 1082 C C . ARG A 1 150 ? 35.649 10.014 21.319 1.00 11.26 180 ARG A C 1
ATOM 1083 O O . ARG A 1 150 ? 34.537 9.996 21.868 1.00 12.13 180 ARG A O 1
ATOM 1091 N N . ARG A 1 151 ? 36.712 10.540 21.900 1.00 11.43 181 ARG A N 1
ATOM 1092 C CA . ARG A 1 151 ? 36.620 11.125 23.228 1.00 12.16 181 ARG A CA 1
ATOM 1093 C C . ARG A 1 151 ? 35.616 12.291 23.251 1.00 13.51 181 ARG A C 1
ATOM 1094 O O . ARG A 1 151 ? 34.746 12.356 24.103 1.00 13.78 181 ARG A O 1
ATOM 1102 N N . THR A 1 152 ? 35.737 13.172 22.279 1.00 12.77 182 THR A N 1
ATOM 1103 C CA . THR A 1 152 ? 34.825 14.328 22.165 1.00 13.99 182 THR A CA 1
ATOM 1104 C C . THR A 1 152 ? 33.377 13.857 21.984 1.00 13.62 182 THR A C 1
ATOM 1105 O O . THR A 1 152 ? 32.452 14.322 22.649 1.00 14.63 182 THR A O 1
ATOM 1109 N N . GLY A 1 153 ? 33.172 12.923 21.065 1.00 11.94 183 GLY A N 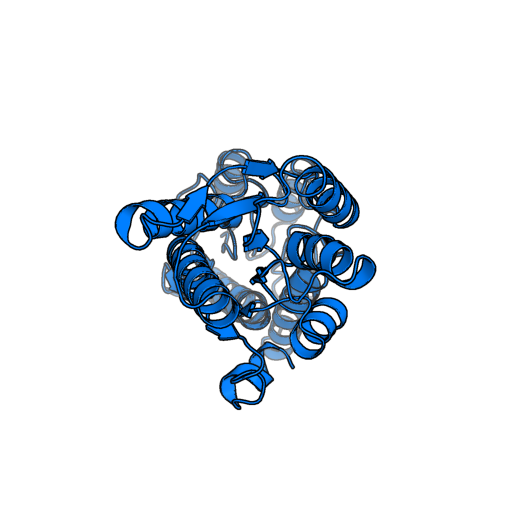1
ATOM 1110 C CA . GLY A 1 153 ? 31.833 12.495 20.759 1.00 13.64 183 GLY A CA 1
ATOM 1111 C C . GLY A 1 153 ? 31.199 11.881 22.004 1.00 12.88 183 GLY A C 1
ATOM 1112 O O . GLY A 1 153 ? 30.028 12.140 22.333 1.00 15.37 183 GLY A O 1
ATOM 1113 N N . PHE A 1 154 ? 31.972 11.054 22.724 1.00 10.90 184 PHE A N 1
ATOM 1114 C CA . PHE A 1 154 ? 31.508 10.441 23.963 1.00 11.50 184 PHE A CA 1
ATOM 1115 C C . PHE A 1 154 ? 31.168 11.464 25.042 1.00 13.02 184 PHE A C 1
ATOM 1116 O O . PHE A 1 154 ? 30.082 11.427 25.644 1.00 14.43 184 PHE A O 1
ATOM 1124 N N . LEU A 1 155 ? 32.128 12.342 25.326 1.00 12.25 185 LEU A N 1
ATOM 1125 C CA . LEU A 1 155 ? 31.960 13.320 26.394 1.00 13.29 185 LEU A CA 1
ATOM 1126 C C . LEU A 1 155 ? 30.747 14.243 26.122 1.00 11.83 185 LEU A C 1
ATOM 1127 O O . LEU A 1 155 ? 29.964 14.508 27.028 1.00 14.93 185 LEU A O 1
ATOM 1132 N N . ASP A 1 156 ? 30.608 14.710 24.884 1.00 12.92 186 ASP A N 1
ATOM 1133 C CA . ASP A 1 156 ? 29.527 15.571 24.494 1.00 14.43 186 ASP A CA 1
ATOM 1134 C C . ASP A 1 156 ? 28.165 14.895 24.672 1.00 13.96 186 ASP A C 1
ATOM 1135 O O . ASP A 1 156 ? 27.211 15.464 25.200 1.00 17.64 186 ASP A O 1
ATOM 1140 N N . GLN A 1 157 ? 28.073 13.643 24.251 1.00 13.37 187 GLN A N 1
ATOM 1141 C CA . GLN A 1 157 ? 26.796 12.915 24.333 1.00 14.24 187 GLN A CA 1
ATOM 1142 C C . GLN A 1 157 ? 26.457 12.684 25.811 1.00 13.59 187 GLN A C 1
ATOM 1143 O O . GLN A 1 157 ? 25.325 12.832 26.267 1.00 13.58 187 GLN A O 1
ATOM 1149 N N . VAL A 1 158 ? 27.466 12.302 26.588 1.00 11.96 188 VAL A N 1
ATOM 1150 C CA . VAL A 1 158 ? 27.229 12.118 28.015 1.00 11.95 188 VAL A CA 1
ATOM 1151 C C . VAL A 1 158 ? 26.686 13.377 28.664 1.00 14.36 188 VAL A C 1
ATOM 1152 O O . VAL A 1 158 ? 25.735 13.362 29.491 1.00 16.93 188 VAL A O 1
ATOM 1156 N N . LYS A 1 159 ? 27.317 14.474 28.313 1.00 17.77 189 LYS A N 1
ATOM 1157 C CA . LYS A 1 159 ? 26.956 15.752 28.932 1.00 17.48 189 LYS A CA 1
ATOM 1158 C C . LYS A 1 159 ? 25.526 16.191 28.637 1.00 14.68 189 LYS A C 1
ATOM 1159 O O . LYS A 1 159 ? 24.819 16.680 29.542 1.00 18.40 189 LYS A O 1
ATOM 1165 N N . THR A 1 160 ? 25.069 16.008 27.410 1.00 16.42 190 THR A N 1
ATOM 1166 C CA . THR A 1 160 ? 23.738 16.535 27.047 1.00 18.03 190 THR A CA 1
ATOM 1167 C C . THR A 1 160 ? 22.616 15.495 27.253 1.00 21.19 190 THR A C 1
ATOM 1168 O O . THR A 1 160 ? 21.515 15.797 27.727 1.00 21.15 190 THR A O 1
ATOM 1172 N N . LYS A 1 161 ? 22.916 14.259 26.916 1.00 14.43 191 LYS A N 1
ATOM 1173 C CA . LYS A 1 161 ? 21.875 13.257 26.884 1.00 16.44 191 LYS A CA 1
ATOM 1174 C C . LYS A 1 161 ? 21.789 12.456 28.176 1.00 14.55 191 LYS A C 1
ATOM 1175 O O . LYS A 1 161 ? 20.709 11.944 28.516 1.00 16.88 191 LYS A O 1
ATOM 1181 N N . TYR A 1 162 ? 22.904 12.346 28.904 1.00 14.10 192 TYR A N 1
ATOM 1182 C CA . TYR A 1 162 ? 22.968 11.440 30.084 1.00 14.05 192 TYR A CA 1
ATOM 1183 C C . TYR A 1 162 ? 23.437 12.187 31.317 1.00 13.87 192 TYR A C 1
ATOM 1184 O O . TYR A 1 162 ? 24.475 11.892 31.879 1.00 14.27 192 TYR A O 1
ATOM 1193 N N . PRO A 1 163 ? 22.646 13.187 31.754 1.00 15.71 193 PRO A N 1
ATOM 1194 C CA . PRO A 1 163 ? 23.139 13.976 32.880 1.00 16.03 193 PRO A CA 1
ATOM 1195 C C . PRO A 1 163 ? 23.344 13.227 34.208 1.00 18.07 193 PRO A C 1
ATOM 1196 O O . PRO A 1 163 ? 24.003 13.741 35.106 1.00 20.63 193 PRO A O 1
ATOM 1200 N N . GLY A 1 164 ? 22.772 12.014 34.320 1.00 15.83 194 GLY A N 1
ATOM 1201 C CA . GLY A 1 164 ? 22.923 11.181 35.510 1.00 16.89 194 GLY A CA 1
ATOM 1202 C C . GLY A 1 164 ? 24.257 10.431 35.549 1.00 14.47 194 GLY A C 1
ATOM 1203 O O . GLY A 1 164 ? 24.615 9.871 36.588 1.00 17.31 194 GLY A O 1
ATOM 1204 N N . LEU A 1 165 ? 24.957 10.414 34.408 1.00 13.92 195 LEU A N 1
ATOM 1205 C CA . LEU A 1 165 ? 26.316 9.863 34.322 1.00 13.68 195 LEU A CA 1
ATOM 1206 C C . LEU A 1 165 ? 27.330 10.958 34.637 1.00 15.08 195 LEU A C 1
ATOM 1207 O O . LEU A 1 165 ? 27.246 12.116 34.132 1.00 20.47 195 LEU A O 1
ATOM 1212 N N . LYS A 1 166 ? 28.292 10.625 35.506 1.00 13.51 196 LYS A N 1
ATOM 1213 C CA . LYS A 1 166 ? 29.309 11.588 35.885 1.00 14.16 196 LYS A CA 1
ATOM 1214 C C . LYS A 1 166 ? 30.657 11.022 35.404 1.00 15.34 196 LYS A C 1
ATOM 1215 O O . LYS A 1 166 ? 31.044 9.935 35.804 1.00 13.81 196 LYS A O 1
ATOM 1221 N N . VAL A 1 167 ? 31.373 11.783 34.575 1.00 14.27 197 VAL A N 1
ATOM 1222 C CA . VAL A 1 167 ? 32.708 11.420 34.148 1.00 14.02 197 VAL A CA 1
ATOM 1223 C C . VAL A 1 167 ? 33.700 11.767 35.244 1.00 13.22 197 VAL A C 1
ATOM 1224 O O . VAL A 1 167 ? 33.984 12.951 35.513 1.00 22.50 197 VAL A O 1
ATOM 1228 N N . VAL A 1 168 ? 34.223 10.742 35.900 1.00 14.03 198 VAL A N 1
ATOM 1229 C CA . VAL A 1 168 ? 35.113 10.892 37.040 1.00 15.94 198 VAL A CA 1
ATOM 1230 C C . VAL A 1 168 ? 36.585 10.657 36.724 1.00 15.25 198 VAL A C 1
ATOM 1231 O O . VAL A 1 168 ? 37.435 10.952 37.535 1.00 20.02 198 VAL A O 1
ATOM 1235 N N . ALA A 1 169 ? 36.880 10.111 35.553 1.00 11.50 199 ALA A N 1
ATOM 1236 C CA . ALA A 1 169 ? 38.277 9.960 35.108 1.00 12.68 199 ALA A CA 1
ATOM 1237 C C . ALA A 1 169 ? 38.333 9.948 33.598 1.00 12.58 199 ALA A C 1
ATOM 1238 O O . ALA A 1 169 ? 37.416 9.435 32.918 1.00 14.03 199 ALA A O 1
ATOM 1240 N N . ASP A 1 170 ? 39.413 10.540 33.085 1.00 13.06 200 ASP A N 1
ATOM 1241 C CA . ASP A 1 170 ? 39.639 10.669 31.649 1.00 13.42 200 ASP A CA 1
ATOM 1242 C C . ASP A 1 170 ? 41.123 10.417 31.485 1.00 12.89 200 ASP A C 1
ATOM 1243 O O . ASP A 1 170 ? 41.918 11.299 31.728 1.00 16.25 200 ASP A O 1
ATOM 1248 N N . LYS A 1 171 ? 41.487 9.164 31.200 1.00 14.23 201 LYS A N 1
ATOM 1249 C CA . LYS A 1 171 ? 42.875 8.710 31.336 1.00 12.82 201 LYS A CA 1
ATOM 1250 C C . LYS A 1 171 ? 43.450 8.312 29.992 1.00 11.00 201 LYS A C 1
ATOM 1251 O O . LYS A 1 171 ? 42.703 7.880 29.080 1.00 13.37 201 LYS A O 1
ATOM 1257 N N . TYR A 1 172 ? 44.766 8.458 29.884 1.00 14.13 202 TYR A N 1
ATOM 1258 C CA . TYR A 1 172 ? 45.506 8.030 28.698 1.00 13.11 202 TYR A CA 1
ATOM 1259 C C . TYR A 1 172 ? 46.545 7.039 29.095 1.00 13.59 202 TYR A C 1
ATOM 1260 O O . TYR A 1 172 ? 47.209 7.194 30.119 1.00 15.57 202 TYR A O 1
ATOM 1269 N N . ALA A 1 173 ? 46.706 6.057 28.234 1.00 15.84 203 ALA A N 1
ATOM 1270 C CA . ALA A 1 173 ? 47.720 5.032 28.413 1.00 13.63 203 ALA A CA 1
ATOM 1271 C C . ALA A 1 173 ? 48.940 5.425 27.533 1.00 16.21 203 ALA A C 1
ATOM 1272 O O . ALA A 1 173 ? 49.087 6.604 27.113 1.00 18.67 203 ALA A O 1
ATOM 1274 N N . ASP A 1 174 ? 49.848 4.458 27.352 1.00 17.88 204 ASP A N 1
ATOM 1275 C CA . ASP A 1 174 ? 51.090 4.590 26.586 1.00 17.73 204 ASP A CA 1
ATOM 1276 C C . ASP A 1 174 ? 51.102 3.607 25.404 1.00 13.42 204 ASP A C 1
ATOM 1277 O O . ASP A 1 174 ? 52.159 3.090 24.992 1.00 18.25 204 ASP A O 1
ATOM 1282 N N . GLY A 1 175 ? 49.920 3.325 24.878 1.00 14.39 205 GLY A N 1
ATOM 1283 C CA . GLY A 1 175 ? 49.803 2.434 23.768 1.00 16.24 205 GLY A CA 1
ATOM 1284 C C . GLY A 1 175 ? 49.831 0.949 24.061 1.00 14.69 205 GLY A C 1
ATOM 1285 O O . GLY A 1 175 ? 49.710 0.191 23.136 1.00 15.31 205 GLY A O 1
ATOM 1286 N N . GLN A 1 176 ? 49.959 0.547 25.320 1.00 13.91 206 GLN A N 1
ATOM 1287 C CA A GLN A 1 176 ? 49.987 -0.876 25.670 0.50 13.66 206 GLN A CA 1
ATOM 1288 C CA B GLN A 1 176 ? 50.003 -0.865 25.706 0.50 13.46 206 GLN A CA 1
ATOM 1289 C C . GLN A 1 176 ? 48.748 -1.339 26.440 1.00 12.08 206 GLN A C 1
ATOM 1290 O O . GLN A 1 176 ? 48.307 -0.715 27.402 1.00 13.74 206 GLN A O 1
ATOM 1301 N N . ALA A 1 177 ? 48.211 -2.488 26.012 1.00 12.39 207 ALA A N 1
ATOM 1302 C CA . ALA A 1 177 ? 47.051 -3.086 26.654 1.00 13.15 207 ALA A CA 1
ATOM 1303 C C . ALA A 1 177 ? 47.293 -3.268 28.139 1.00 11.50 207 ALA A C 1
ATOM 1304 O O . ALA A 1 177 ? 46.387 -3.077 28.959 1.00 11.01 207 ALA A O 1
ATOM 1306 N N . THR A 1 178 ? 48.505 -3.662 28.504 1.00 11.53 208 THR A N 1
ATOM 1307 C CA . THR A 1 178 ? 48.785 -3.908 29.917 1.00 13.55 208 THR A CA 1
ATOM 1308 C C . THR A 1 178 ? 48.660 -2.640 30.764 1.00 11.88 208 THR A C 1
ATOM 1309 O O . THR A 1 178 ? 48.288 -2.693 31.901 1.00 12.33 208 THR A O 1
ATOM 1313 N N . THR A 1 179 ? 48.996 -1.511 30.169 1.00 11.10 209 THR A N 1
ATOM 1314 C CA . THR A 1 179 ? 48.800 -0.237 30.843 1.00 14.07 209 THR A CA 1
ATOM 1315 C C . THR A 1 179 ? 47.307 0.094 31.039 1.00 10.70 209 THR A C 1
ATOM 1316 O O . THR A 1 179 ? 46.915 0.557 32.099 1.00 13.63 209 THR A O 1
ATOM 1320 N N . GLY A 1 180 ? 46.501 -0.192 30.019 1.00 12.76 210 GLY A N 1
ATOM 1321 C CA . GLY A 1 180 ? 45.029 -0.168 30.136 1.00 13.85 210 GLY A CA 1
ATOM 1322 C C . GLY A 1 180 ? 44.500 -0.990 31.315 1.00 13.20 210 GLY A C 1
ATOM 1323 O O . GLY A 1 180 ? 43.651 -0.557 32.111 1.00 13.76 210 GLY A O 1
ATOM 1324 N N . LEU A 1 181 ? 45.008 -2.213 31.379 1.00 12.65 211 LEU A N 1
ATOM 1325 C CA . LEU A 1 181 ? 44.679 -3.097 32.461 1.00 10.73 211 LEU A CA 1
ATOM 1326 C C . LEU A 1 181 ? 44.986 -2.478 33.847 1.00 12.99 211 LEU A C 1
ATOM 1327 O O . LEU A 1 181 ? 44.146 -2.462 34.752 1.00 12.08 211 LEU A O 1
ATOM 1332 N N . ASN A 1 182 ? 46.211 -1.995 34.006 1.00 10.99 212 ASN A N 1
ATOM 1333 C CA . ASN A 1 182 ? 46.648 -1.377 35.241 1.00 10.27 212 ASN A CA 1
ATOM 1334 C C . ASN A 1 182 ? 45.868 -0.102 35.575 1.00 10.48 212 ASN A C 1
ATOM 1335 O O . ASN A 1 182 ? 45.477 0.068 36.707 1.00 14.30 212 ASN A O 1
ATOM 1340 N N . ILE A 1 183 ? 45.606 0.734 34.576 1.00 12.78 213 ILE A N 1
ATOM 1341 C CA . ILE A 1 183 ? 44.808 1.949 34.796 1.00 14.20 213 ILE A CA 1
ATOM 1342 C C . ILE A 1 183 ? 43.424 1.537 35.304 1.00 13.00 213 ILE A C 1
ATOM 1343 O O . ILE A 1 183 ? 42.927 2.089 36.263 1.00 13.92 213 ILE A O 1
ATOM 1348 N N . MET A 1 184 ? 42.806 0.530 34.660 1.00 13.15 214 MET A N 1
ATOM 1349 C CA . MET A 1 184 ? 41.459 0.137 35.048 1.00 15.23 214 MET A CA 1
ATOM 1350 C C . MET A 1 184 ? 41.421 -0.363 36.491 1.00 12.92 214 MET A C 1
ATOM 1351 O O . MET A 1 184 ? 40.547 0.045 37.286 1.00 12.40 214 MET A O 1
ATOM 1356 N N . THR A 1 185 ? 42.399 -1.199 36.841 1.00 14.17 215 THR A N 1
ATOM 1357 C CA . THR A 1 185 ? 42.478 -1.767 38.186 1.00 14.14 215 THR A CA 1
ATOM 1358 C C . THR A 1 185 ? 42.704 -0.638 39.226 1.00 15.23 215 THR A C 1
ATOM 1359 O O . THR A 1 185 ? 42.085 -0.632 40.302 1.00 17.52 215 THR A O 1
ATOM 1363 N N . ASP A 1 186 ? 43.562 0.324 38.859 1.00 16.47 216 ASP A N 1
ATOM 1364 C CA . ASP A 1 186 ? 43.877 1.459 39.742 1.00 21.06 216 ASP A CA 1
ATOM 1365 C C . ASP A 1 186 ? 42.643 2.316 39.968 1.00 16.22 216 ASP A C 1
ATOM 1366 O O . ASP A 1 186 ? 42.320 2.679 41.102 1.00 23.08 216 ASP A O 1
ATOM 1371 N N . LEU A 1 187 ? 41.945 2.586 38.881 1.00 14.29 217 LEU A N 1
ATOM 1372 C CA . LEU A 1 187 ? 40.773 3.471 38.890 1.00 15.33 217 LEU A CA 1
ATOM 1373 C C . LEU A 1 187 ? 39.682 2.927 39.769 1.00 14.69 217 LEU A C 1
ATOM 1374 O O . LEU A 1 187 ? 39.108 3.607 40.590 1.00 17.29 217 LEU A O 1
ATOM 1379 N N . ILE A 1 188 ? 39.408 1.642 39.634 1.00 13.26 218 ILE A N 1
ATOM 1380 C CA A ILE A 1 188 ? 38.292 1.079 40.351 0.50 14.91 218 ILE A CA 1
ATOM 1381 C CA B ILE A 1 188 ? 38.293 1.077 40.370 0.50 14.60 218 ILE A CA 1
ATOM 1382 C C . ILE A 1 188 ? 38.601 0.847 41.824 1.00 20.02 218 ILE A C 1
ATOM 1383 O O . ILE A 1 188 ? 37.742 1.019 42.676 1.00 25.77 218 ILE A O 1
ATOM 1392 N N . THR A 1 189 ? 39.824 0.454 42.123 1.00 20.52 219 THR A N 1
ATOM 1393 C CA . THR A 1 189 ? 40.135 0.148 43.508 1.00 25.65 219 THR A CA 1
ATOM 1394 C C . THR A 1 189 ? 39.998 1.467 44.295 1.00 36.44 219 THR A C 1
ATOM 1395 O O . THR A 1 189 ? 39.499 1.502 45.435 1.00 34.00 219 THR A O 1
ATOM 1399 N N . ALA A 1 190 ? 40.389 2.561 43.646 1.00 23.65 220 ALA A N 1
ATOM 1400 C CA . ALA A 1 190 ? 40.331 3.909 44.221 1.00 33.07 220 ALA A CA 1
ATOM 1401 C C . ALA A 1 190 ? 38.931 4.537 44.267 1.00 35.76 220 ALA A C 1
ATOM 1402 O O . ALA A 1 190 ? 38.579 5.186 45.272 1.00 36.03 220 ALA A O 1
ATOM 1404 N N . ASN A 1 191 ? 38.187 4.426 43.162 1.00 24.26 221 ASN A N 1
ATOM 1405 C CA . ASN A 1 191 ? 36.793 4.866 43.141 1.00 20.56 221 ASN A CA 1
ATOM 1406 C C . ASN A 1 191 ? 35.856 3.701 42.902 1.00 15.06 221 ASN A C 1
ATOM 1407 O O . ASN A 1 191 ? 35.460 3.432 41.757 1.00 15.16 221 ASN A O 1
ATOM 1412 N N . PRO A 1 192 ? 35.456 3.015 43.995 1.00 20.57 222 PRO A N 1
ATOM 1413 C CA . PRO A 1 192 ? 34.578 1.866 43.821 1.00 20.62 222 PRO A CA 1
ATOM 1414 C C . PRO A 1 192 ? 33.144 2.198 43.314 1.00 19.60 222 PRO A C 1
ATOM 1415 O O . PRO A 1 192 ? 32.366 1.282 43.010 1.00 18.73 222 PRO A O 1
ATOM 1419 N N . LYS A 1 193 ? 32.814 3.485 43.192 1.00 17.43 223 LYS A N 1
ATOM 1420 C CA . LYS A 1 193 ? 31.539 3.896 42.582 1.00 13.48 223 LYS A CA 1
ATOM 1421 C C . LYS A 1 193 ? 31.505 3.770 41.041 1.00 15.39 223 LYS A C 1
ATOM 1422 O O . LYS A 1 193 ? 30.451 3.930 40.427 1.00 17.02 223 LYS A O 1
ATOM 1428 N N . ILE A 1 194 ? 32.640 3.479 40.409 1.00 13.75 224 ILE A N 1
ATOM 1429 C CA . ILE A 1 194 ? 32.665 3.428 38.937 1.00 13.99 224 ILE A CA 1
ATOM 1430 C C . ILE A 1 194 ? 31.762 2.275 38.464 1.00 14.95 224 ILE A C 1
ATOM 1431 O O . ILE A 1 194 ? 31.898 1.149 38.960 1.00 18.59 224 ILE A O 1
ATOM 1436 N N . VAL A 1 195 ? 30.820 2.577 37.563 1.00 13.19 225 VAL A N 1
ATOM 1437 C CA . VAL A 1 195 ? 29.916 1.548 36.991 1.00 13.89 225 VAL A CA 1
ATOM 1438 C C . VAL A 1 195 ? 30.075 1.320 35.498 1.00 11.79 225 VAL A C 1
ATOM 1439 O O . VAL A 1 195 ? 29.552 0.369 34.900 1.00 12.38 225 VAL A O 1
ATOM 1443 N N . GLY A 1 196 ? 30.858 2.178 34.869 1.00 12.12 226 GLY A N 1
ATOM 1444 C CA . GLY A 1 196 ? 30.977 2.184 33.427 1.00 12.49 226 GLY A CA 1
ATOM 1445 C C . GLY A 1 196 ? 32.306 2.710 32.910 1.00 12.25 226 GLY A C 1
ATOM 1446 O O . GLY A 1 196 ? 32.908 3.609 33.512 1.00 12.17 226 GLY A O 1
ATOM 1447 N N . VAL A 1 197 ? 32.747 2.186 31.771 1.00 10.84 227 VAL A N 1
ATOM 1448 C CA . VAL A 1 197 ? 34.002 2.539 31.159 1.00 9.78 227 VAL A CA 1
ATOM 1449 C C . VAL A 1 197 ? 33.876 2.528 29.647 1.00 9.88 227 VAL A C 1
ATOM 1450 O O . VAL A 1 197 ? 33.308 1.568 29.080 1.00 12.89 227 VAL A O 1
ATOM 1454 N N . PHE A 1 198 ? 34.407 3.585 29.015 1.00 10.48 228 PHE A N 1
ATOM 1455 C CA . PHE A 1 198 ? 34.618 3.612 27.553 1.00 9.58 228 PHE A CA 1
ATOM 1456 C C . PHE A 1 198 ? 36.104 3.444 27.264 1.00 11.72 228 PHE A C 1
ATOM 1457 O O . PHE A 1 198 ? 36.910 4.254 27.677 1.00 11.86 228 PHE A O 1
ATOM 1465 N N . ALA A 1 199 ? 36.436 2.337 26.586 1.00 10.55 229 ALA A N 1
ATOM 1466 C CA . ALA A 1 199 ? 37.798 1.934 26.141 1.00 10.33 229 ALA A CA 1
ATOM 1467 C C . ALA A 1 199 ? 37.840 2.106 24.628 1.00 11.77 229 ALA A C 1
ATOM 1468 O O . ALA A 1 199 ? 37.293 1.318 23.878 1.00 12.74 229 ALA A O 1
ATOM 1470 N N . SER A 1 200 ? 38.456 3.204 24.179 1.00 12.21 230 SER A N 1
ATOM 1471 C CA . SER A 1 200 ? 38.086 3.733 22.864 1.00 12.63 230 SER A CA 1
ATOM 1472 C C . SER A 1 200 ? 38.843 3.195 21.634 1.00 11.21 230 SER A C 1
ATOM 1473 O O . SER A 1 200 ? 38.734 3.765 20.553 1.00 12.00 230 SER A O 1
ATOM 1476 N N . ASN A 1 201 ? 39.610 2.120 21.811 1.00 10.47 231 ASN A N 1
ATOM 1477 C CA . ASN A 1 201 ? 40.163 1.403 20.665 1.00 9.17 231 ASN A CA 1
ATOM 1478 C C . ASN A 1 201 ? 40.400 -0.073 21.036 1.00 9.52 231 ASN A C 1
ATOM 1479 O O . ASN A 1 201 ? 40.199 -0.462 22.177 1.00 11.37 231 ASN A O 1
ATOM 1484 N N . LEU A 1 202 ? 40.904 -0.840 20.080 1.00 11.09 232 LEU A N 1
ATOM 1485 C CA . LEU A 1 202 ? 41.095 -2.275 20.324 1.00 11.43 232 LEU A CA 1
ATOM 1486 C C . LEU A 1 202 ? 41.998 -2.529 21.544 1.00 11.58 232 LEU A C 1
ATOM 1487 O O . LEU A 1 202 ? 41.744 -3.406 22.356 1.00 11.46 232 LEU A O 1
ATOM 1492 N N . ILE A 1 203 ? 43.097 -1.795 21.608 1.00 10.64 233 ILE A N 1
ATOM 1493 C CA . ILE A 1 203 ? 44.139 -2.027 22.590 1.00 11.55 233 ILE A CA 1
ATOM 1494 C C . ILE A 1 203 ? 43.620 -1.772 23.999 1.00 10.93 233 ILE A C 1
ATOM 1495 O O . ILE A 1 203 ? 43.844 -2.524 24.921 1.00 11.71 233 ILE A O 1
ATOM 1500 N N . MET A 1 204 ? 42.884 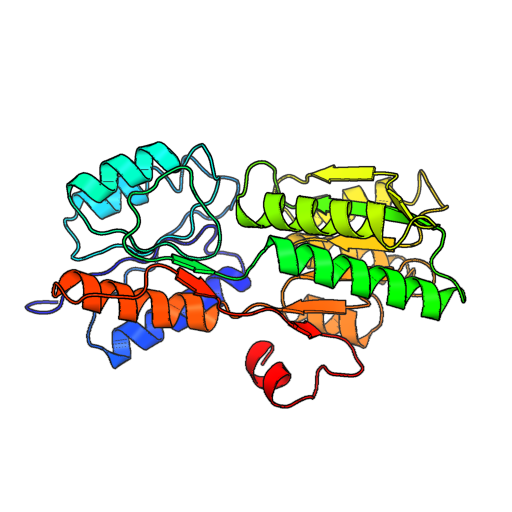-0.676 24.157 1.00 9.92 234 MET A N 1
ATOM 1501 C CA . MET A 1 204 ? 42.268 -0.431 25.444 1.00 11.10 234 MET A CA 1
ATOM 1502 C C . MET A 1 204 ? 41.135 -1.403 25.772 1.00 11.61 234 MET A C 1
ATOM 1503 O O . MET A 1 204 ? 40.974 -1.821 26.937 1.00 11.67 234 MET A O 1
ATOM 1508 N N . ALA A 1 205 ? 40.365 -1.786 24.769 1.00 10.68 235 ALA A N 1
ATOM 1509 C CA . ALA A 1 205 ? 39.365 -2.848 24.998 1.00 11.43 235 ALA A CA 1
ATOM 1510 C C . ALA A 1 205 ? 39.980 -4.170 25.499 1.00 12.13 235 ALA A C 1
ATOM 1511 O O . ALA A 1 205 ? 39.446 -4.808 26.390 1.00 11.09 235 ALA A O 1
ATOM 1513 N N . GLN A 1 206 ? 41.104 -4.542 24.923 1.00 10.93 236 GLN A N 1
ATOM 1514 C CA . GLN A 1 206 ? 41.820 -5.757 25.379 1.00 10.93 236 GLN A CA 1
ATOM 1515 C C . GLN A 1 206 ? 42.192 -5.627 26.838 1.00 12.22 236 GLN A C 1
ATOM 1516 O O . GLN A 1 206 ? 41.917 -6.506 27.631 1.00 12.37 236 GLN A O 1
ATOM 1522 N N . GLY A 1 207 ? 42.899 -4.570 27.182 1.00 12.37 237 GLY A N 1
ATOM 1523 C CA . GLY A 1 207 ? 43.369 -4.370 28.547 1.00 11.76 237 GLY A CA 1
ATOM 1524 C C . GLY A 1 207 ? 42.300 -4.152 29.598 1.00 11.28 237 GLY A C 1
ATOM 1525 O O . GLY A 1 207 ? 42.333 -4.735 30.685 1.00 11.55 237 GLY A O 1
ATOM 1526 N N . VAL A 1 208 ? 41.334 -3.292 29.284 1.00 10.53 238 VAL A N 1
ATOM 1527 C CA . VAL A 1 208 ? 40.231 -3.027 30.213 1.00 12.45 238 VAL A CA 1
ATOM 1528 C C . VAL A 1 208 ? 39.337 -4.272 30.374 1.00 13.64 238 VAL A C 1
ATOM 1529 O O . VAL A 1 208 ? 38.947 -4.641 31.499 1.00 11.86 238 VAL A O 1
ATOM 1533 N N . GLY A 1 209 ? 39.017 -4.920 29.260 1.00 10.99 239 GLY A N 1
ATOM 1534 C CA . GLY A 1 209 ? 38.250 -6.140 29.315 1.00 11.00 239 GLY A CA 1
ATOM 1535 C C . GLY A 1 209 ? 38.949 -7.170 30.178 1.00 11.70 239 GLY A C 1
ATOM 1536 O O . GLY A 1 209 ? 38.285 -7.867 30.981 1.00 11.52 239 GLY A O 1
ATOM 1537 N N . GLN A 1 210 ? 40.262 -7.299 29.997 1.00 10.47 240 GLN A N 1
ATOM 1538 C CA . GLN A 1 210 ? 41.080 -8.262 30.769 1.00 13.22 240 GLN A CA 1
ATOM 1539 C C . GLN A 1 210 ? 40.952 -7.965 32.262 1.00 13.09 240 GLN A C 1
ATOM 1540 O O . GLN A 1 210 ? 40.784 -8.848 33.079 1.00 13.57 240 GLN A O 1
ATOM 1546 N N . ALA A 1 211 ? 41.039 -6.695 32.636 1.00 12.86 241 ALA A N 1
ATOM 1547 C CA . ALA A 1 211 ? 40.906 -6.306 34.049 1.00 12.14 241 ALA A CA 1
ATOM 1548 C C . ALA A 1 211 ? 39.541 -6.702 34.651 1.00 11.08 241 ALA A C 1
ATOM 1549 O O . ALA A 1 211 ? 39.436 -7.223 35.790 1.00 13.53 241 ALA A O 1
ATOM 1551 N N . ILE A 1 212 ? 38.481 -6.441 33.879 1.00 9.37 242 ILE A N 1
ATOM 1552 C CA . ILE A 1 212 ? 37.148 -6.805 34.320 1.00 12.33 242 ILE A CA 1
ATOM 1553 C C . ILE A 1 212 ? 36.953 -8.334 34.396 1.00 11.76 242 ILE A C 1
ATOM 1554 O O . ILE A 1 212 ? 36.414 -8.828 35.396 1.00 13.35 242 ILE A O 1
ATOM 1559 N N . ALA A 1 213 ? 37.416 -9.061 33.377 1.00 11.43 243 ALA A N 1
ATOM 1560 C CA . ALA A 1 213 ? 37.326 -10.554 33.353 1.00 13.40 243 ALA A CA 1
ATOM 1561 C C . ALA A 1 213 ? 38.077 -11.163 34.547 1.00 9.91 243 ALA A C 1
ATOM 1562 O O . ALA A 1 213 ? 37.541 -12.031 35.284 1.00 15.46 243 ALA A O 1
ATOM 1564 N N . GLU A 1 214 ? 39.327 -10.736 34.737 1.00 12.11 244 GLU A N 1
ATOM 1565 C CA . GLU A 1 214 ? 40.202 -11.359 35.739 1.00 12.64 244 GLU A CA 1
ATOM 1566 C C . GLU A 1 214 ? 39.726 -11.135 37.149 1.00 11.52 244 GLU A C 1
ATOM 1567 O O . GLU A 1 214 ? 39.930 -11.941 38.029 1.00 12.55 244 GLU A O 1
ATOM 1573 N N . ASN A 1 215 ? 39.040 -10.020 37.365 1.00 11.83 245 ASN A N 1
ATOM 1574 C CA . ASN A 1 215 ? 38.563 -9.673 38.681 1.00 11.44 245 ASN A CA 1
ATOM 1575 C C . ASN A 1 215 ? 37.100 -9.970 38.889 1.00 11.17 245 ASN A C 1
ATOM 1576 O O . ASN A 1 215 ? 36.539 -9.690 39.951 1.00 11.82 245 ASN A O 1
ATOM 1581 N N . LYS A 1 216 ? 36.489 -10.595 37.885 1.00 11.66 246 LYS A N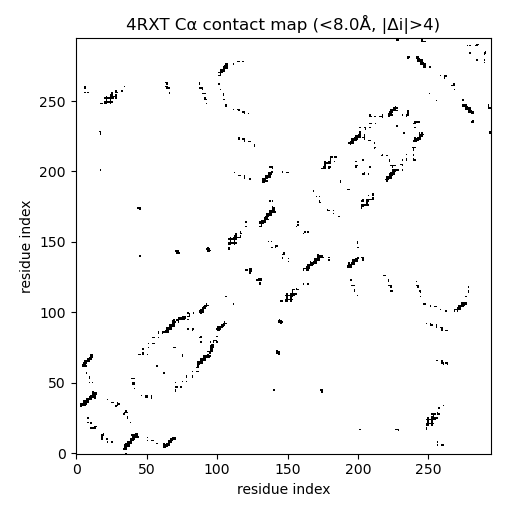 1
ATOM 1582 C CA . LYS A 1 216 ? 35.084 -11.044 37.999 1.00 14.13 246 LYS A CA 1
ATOM 1583 C C . LYS A 1 216 ? 34.130 -9.906 38.245 1.00 12.16 246 LYS A C 1
ATOM 1584 O O . LYS A 1 216 ? 33.253 -9.977 39.092 1.00 14.90 246 LYS A O 1
ATOM 1590 N N . LEU A 1 217 ? 34.356 -8.824 37.508 1.00 10.49 247 LEU A N 1
ATOM 1591 C CA . LEU A 1 217 ? 33.598 -7.593 37.751 1.00 11.32 247 LEU A CA 1
ATOM 1592 C C . LEU A 1 217 ? 32.499 -7.329 36.729 1.00 13.31 247 LEU A C 1
ATOM 1593 O O . LEU A 1 217 ? 31.892 -6.256 36.753 1.00 15.28 247 LEU A O 1
ATOM 1598 N N . SER A 1 218 ? 32.239 -8.272 35.833 1.00 14.60 248 SER A N 1
ATOM 1599 C CA . SER A 1 218 ? 31.259 -8.078 34.731 1.00 17.21 248 SER A CA 1
ATOM 1600 C C . SER A 1 218 ? 29.847 -7.638 35.188 1.00 20.75 248 SER A C 1
ATOM 1601 O O . SER A 1 218 ? 29.141 -6.892 34.488 1.00 22.83 248 SER A O 1
ATOM 1604 N N . ASP A 1 219 ? 29.441 -8.076 36.369 1.00 13.74 249 ASP A N 1
ATOM 1605 C CA . ASP A 1 219 ? 28.114 -7.726 36.889 1.00 16.95 249 ASP A CA 1
ATOM 1606 C C . ASP A 1 219 ? 28.104 -6.421 37.685 1.00 19.73 249 ASP A C 1
ATOM 1607 O O . ASP A 1 219 ? 27.062 -6.016 38.184 1.00 21.96 249 ASP A O 1
ATOM 1612 N N . LYS A 1 220 ? 29.251 -5.775 37.783 1.00 13.85 250 LYS A N 1
ATOM 1613 C CA . LYS A 1 220 ? 29.393 -4.497 38.510 1.00 16.27 250 LYS A CA 1
ATOM 1614 C C . LYS A 1 220 ? 29.892 -3.321 37.634 1.00 13.15 250 LYS A C 1
ATOM 1615 O O . LYS A 1 220 ? 29.618 -2.110 37.948 1.00 17.05 250 LYS A O 1
ATOM 1621 N N . VAL A 1 221 ? 30.600 -3.624 36.555 1.00 12.64 251 VAL A N 1
ATOM 1622 C CA . VAL A 1 221 ? 31.194 -2.576 35.698 1.00 11.27 251 VAL A CA 1
ATOM 1623 C C . VAL A 1 221 ? 30.960 -2.917 34.254 1.00 12.72 251 VAL A C 1
ATOM 1624 O O . VAL A 1 221 ? 31.386 -3.974 33.790 1.00 13.57 251 VAL A O 1
ATOM 1628 N N . LYS A 1 222 ? 30.307 -2.001 33.549 1.00 11.53 252 LYS A N 1
ATOM 1629 C CA . LYS A 1 222 ? 29.976 -2.176 32.148 1.00 14.44 252 LYS A CA 1
ATOM 1630 C C . LYS A 1 222 ? 31.007 -1.514 31.284 1.00 13.21 252 LYS A C 1
ATOM 1631 O O . LYS A 1 222 ? 31.285 -0.307 31.460 1.00 13.80 252 LYS A O 1
ATOM 1637 N N . VAL A 1 223 ? 31.558 -2.258 30.332 1.00 12.25 253 VAL A N 1
ATOM 1638 C CA . VAL A 1 223 ? 32.603 -1.749 29.428 1.00 12.19 253 VAL A CA 1
ATOM 1639 C C . VAL A 1 223 ? 32.101 -1.661 28.016 1.00 12.83 253 VAL A C 1
ATOM 1640 O O . VAL A 1 223 ? 31.544 -2.618 27.511 1.00 11.17 253 VAL A O 1
ATOM 1644 N N . ILE A 1 224 ? 32.232 -0.486 27.396 1.00 9.98 254 ILE A N 1
ATOM 1645 C CA . ILE A 1 224 ? 32.081 -0.338 25.972 1.00 10.92 254 ILE A CA 1
ATOM 1646 C C . ILE A 1 224 ? 33.457 -0.151 25.351 1.00 11.44 254 ILE A C 1
ATOM 1647 O O . ILE A 1 224 ? 34.193 0.722 25.758 1.00 11.86 254 ILE A O 1
ATOM 1652 N N . GLY A 1 225 ? 33.804 -1.002 24.395 1.00 10.70 255 GLY A N 1
ATOM 1653 C CA . GLY A 1 225 ? 35.068 -0.884 23.703 1.00 11.28 255 GLY A CA 1
ATOM 1654 C C . GLY A 1 225 ? 34.877 -0.597 22.220 1.00 12.30 255 GLY A C 1
ATOM 1655 O O . GLY A 1 225 ? 33.781 -0.240 21.761 1.00 13.82 255 GLY A O 1
ATOM 1656 N N . PHE A 1 226 ? 35.986 -0.705 21.505 1.00 13.62 256 PHE A N 1
ATOM 1657 C CA . PHE A 1 226 ? 36.038 -0.530 20.063 1.00 14.52 256 PHE A CA 1
ATOM 1658 C C . PHE A 1 226 ? 36.744 -1.753 19.459 1.00 14.91 256 PHE A C 1
ATOM 1659 O O . PHE A 1 226 ? 37.657 -2.361 20.082 1.00 16.21 256 PHE A O 1
ATOM 1667 N N . ASP A 1 227 ? 36.351 -2.070 18.218 1.00 12.42 257 ASP A N 1
ATOM 1668 C CA . ASP A 1 227 ? 37.033 -3.014 17.356 1.00 12.65 257 ASP A CA 1
ATOM 1669 C C . ASP A 1 227 ? 36.785 -4.450 17.810 1.00 15.44 257 ASP A C 1
ATOM 1670 O O . ASP A 1 227 ? 35.933 -4.716 18.640 1.00 18.59 257 ASP A O 1
ATOM 1675 N N . SER A 1 228 ? 37.528 -5.367 17.229 1.00 17.00 258 SER A N 1
ATOM 1676 C CA . SER A 1 228 ? 37.290 -6.771 17.472 1.00 17.50 258 SER A CA 1
ATOM 1677 C C . SER A 1 228 ? 38.561 -7.541 17.286 1.00 17.11 258 SER A C 1
ATOM 1678 O O . SER A 1 228 ? 39.376 -7.231 16.433 1.00 17.09 258 SER A O 1
ATOM 1681 N N . ASP A 1 229 ? 38.678 -8.591 18.092 1.00 15.93 259 ASP A N 1
ATOM 1682 C CA . ASP A 1 229 ? 39.697 -9.643 17.927 1.00 15.26 259 ASP A CA 1
ATOM 1683 C C . ASP A 1 229 ? 39.180 -10.840 18.742 1.00 14.36 259 ASP A C 1
ATOM 1684 O O . ASP A 1 229 ? 38.158 -10.741 19.379 1.00 16.34 259 ASP A O 1
ATOM 1689 N N . ASP A 1 230 ? 39.917 -11.959 18.726 1.00 16.61 260 ASP A N 1
ATOM 1690 C CA . ASP A 1 230 ? 39.519 -13.175 19.459 1.00 18.74 260 ASP A CA 1
ATOM 1691 C C . ASP A 1 230 ? 39.286 -12.861 20.937 1.00 17.90 260 ASP A C 1
ATOM 1692 O O . ASP A 1 230 ? 38.299 -13.240 21.522 1.00 17.63 260 ASP A O 1
ATOM 1697 N N . LYS A 1 231 ? 40.208 -12.134 21.536 1.00 13.86 261 LYS A N 1
ATOM 1698 C CA . LYS A 1 231 ? 40.129 -11.851 22.953 1.00 16.50 261 LYS A CA 1
ATOM 1699 C C . LYS A 1 231 ? 38.898 -10.997 23.291 1.00 17.91 261 LYS A C 1
ATOM 1700 O O . LYS A 1 231 ? 38.141 -11.324 24.228 1.00 15.18 261 LYS A O 1
ATOM 1706 N N . THR A 1 232 ? 38.744 -9.872 22.577 1.00 14.08 262 THR A N 1
ATOM 1707 C CA . THR A 1 232 ? 37.627 -8.966 22.886 1.00 15.00 262 THR A CA 1
ATOM 1708 C C . THR A 1 232 ? 36.266 -9.591 22.549 1.00 12.83 262 THR A C 1
ATOM 1709 O O . THR A 1 232 ? 35.274 -9.325 23.240 1.00 13.20 262 THR A O 1
ATOM 1713 N N . LEU A 1 233 ? 36.217 -10.406 21.493 1.00 15.80 263 LEU A N 1
ATOM 1714 C CA . LEU A 1 233 ? 34.977 -11.115 21.166 1.00 17.60 263 LEU A CA 1
ATOM 1715 C C . LEU A 1 233 ? 34.668 -12.154 22.250 1.00 13.75 263 LEU A C 1
ATOM 1716 O O . LEU A 1 233 ? 33.517 -12.338 22.623 1.00 16.31 263 LEU A O 1
ATOM 1721 N N . GLY A 1 234 ? 35.703 -12.772 22.811 1.00 15.27 264 GLY A N 1
ATOM 1722 C CA . GLY A 1 234 ? 35.532 -13.665 23.970 1.00 18.02 264 GLY A CA 1
ATOM 1723 C C . GLY A 1 234 ? 34.934 -12.938 25.170 1.00 14.70 264 GLY A C 1
ATOM 1724 O O . GLY A 1 234 ? 34.025 -13.437 25.844 1.00 15.32 264 GLY A O 1
ATOM 1725 N N . PHE A 1 235 ? 35.409 -11.713 25.395 1.00 14.08 265 PHE A N 1
ATOM 1726 C CA . PHE A 1 235 ? 34.911 -10.889 26.507 1.00 13.25 265 PHE A CA 1
ATOM 1727 C C . PHE A 1 235 ? 33.463 -10.444 26.258 1.00 12.57 265 PHE A C 1
ATOM 1728 O O . PHE A 1 235 ? 32.671 -10.323 27.198 1.00 12.42 265 PHE A O 1
ATOM 1736 N N . LEU A 1 236 ? 33.119 -10.190 24.998 1.00 13.09 266 LEU A N 1
ATOM 1737 C CA . LEU A 1 236 ? 31.728 -9.848 24.668 1.00 13.27 266 LEU A CA 1
ATOM 1738 C C . LEU A 1 236 ? 30.765 -11.013 25.011 1.00 15.92 266 LEU A C 1
ATOM 1739 O O . LEU A 1 236 ? 29.711 -10.858 25.616 1.00 17.37 266 LEU A O 1
ATOM 1744 N N . LYS A 1 237 ? 31.211 -12.215 24.718 1.00 13.50 267 LYS A N 1
ATOM 1745 C CA . LYS A 1 237 ? 30.387 -13.377 24.988 1.00 18.31 267 LYS A CA 1
ATOM 1746 C C . LYS A 1 237 ? 30.348 -13.702 26.477 1.00 18.54 267 LYS A C 1
ATOM 1747 O O . LYS A 1 237 ? 29.309 -14.141 26.999 1.00 19.98 267 LYS A O 1
ATOM 1753 N N . SER A 1 238 ? 31.483 -13.505 27.152 1.00 19.21 268 SER A N 1
ATOM 1754 C CA . SER A 1 238 ? 31.590 -13.858 28.567 1.00 21.11 268 SER A CA 1
ATOM 1755 C C . SER A 1 238 ? 30.875 -12.831 29.443 1.00 25.90 268 SER A C 1
ATOM 1756 O O . SER A 1 238 ? 30.541 -13.122 30.594 1.00 25.24 268 SER A O 1
ATOM 1759 N N . GLY A 1 239 ? 30.675 -11.625 28.894 1.00 20.09 269 GLY A N 1
ATOM 1760 C CA . GLY A 1 239 ? 30.061 -10.520 29.603 1.00 19.97 269 GLY A CA 1
ATOM 1761 C C . GLY A 1 239 ? 31.047 -9.523 30.176 1.00 17.45 269 GLY A C 1
ATOM 1762 O O . GLY A 1 239 ? 30.644 -8.513 30.729 1.00 22.07 269 GLY A O 1
ATOM 1763 N N . ALA A 1 240 ? 32.343 -9.792 30.047 1.00 17.15 270 ALA A N 1
ATOM 1764 C CA . ALA A 1 240 ? 33.353 -8.812 30.534 1.00 15.04 270 ALA A CA 1
ATOM 1765 C C . ALA A 1 240 ? 33.351 -7.501 29.775 1.00 15.95 270 ALA A C 1
ATOM 1766 O O . ALA A 1 240 ? 33.765 -6.497 30.315 1.00 16.28 270 ALA A O 1
ATOM 1768 N N . ILE A 1 241 ? 32.916 -7.552 28.518 1.00 13.95 271 ILE A N 1
ATOM 1769 C CA . ILE A 1 241 ? 32.671 -6.370 27.697 1.00 14.90 271 ILE A CA 1
ATOM 1770 C C . ILE A 1 241 ? 31.190 -6.363 27.341 1.00 11.91 271 ILE A C 1
ATOM 1771 O O . ILE A 1 241 ? 30.635 -7.403 27.000 1.00 12.62 271 ILE A O 1
ATOM 1776 N N . ALA A 1 242 ? 30.530 -5.201 27.444 1.00 13.00 272 ALA A N 1
ATOM 1777 C CA . ALA A 1 242 ? 29.111 -5.049 27.165 1.00 11.99 272 ALA A CA 1
ATOM 1778 C C . ALA A 1 242 ? 28.810 -4.748 25.702 1.00 12.19 272 ALA A C 1
ATOM 1779 O O . ALA A 1 242 ? 27.717 -5.067 25.180 1.00 13.51 272 ALA A O 1
ATOM 1781 N N . GLY A 1 243 ? 29.763 -4.100 25.041 1.00 14.02 273 GLY A N 1
ATOM 1782 C CA . GLY A 1 243 ? 29.591 -3.718 23.648 1.00 11.32 273 GLY A CA 1
ATOM 1783 C C . GLY A 1 243 ? 30.903 -3.338 23.045 1.00 9.01 273 GLY A C 1
ATOM 1784 O O . GLY A 1 243 ? 31.785 -2.872 23.768 1.00 11.65 273 GLY A O 1
ATOM 1785 N N . LEU A 1 244 ? 30.996 -3.506 21.721 1.00 11.38 274 LEU A N 1
ATOM 1786 C CA . LEU A 1 244 ? 32.148 -3.072 20.941 1.00 12.42 274 LEU A CA 1
ATOM 1787 C C . LEU A 1 244 ? 31.677 -2.304 19.745 1.00 13.25 274 LEU A C 1
ATOM 1788 O O . LEU A 1 244 ? 30.855 -2.818 18.957 1.00 12.76 274 LEU A O 1
ATOM 1793 N N . VAL A 1 245 ? 32.197 -1.070 19.580 1.00 11.80 275 VAL A N 1
ATOM 1794 C CA . VAL A 1 245 ? 31.938 -0.317 18.333 1.00 12.51 275 VAL A CA 1
ATOM 1795 C C . VAL A 1 245 ? 32.917 -0.800 17.276 1.00 13.47 275 VAL A C 1
ATOM 1796 O O . VAL A 1 245 ? 34.119 -0.618 17.408 1.00 12.25 275 VAL A O 1
ATOM 1800 N N . VAL A 1 246 ? 32.376 -1.390 16.217 1.00 12.31 276 VAL A N 1
ATOM 1801 C CA . VAL A 1 246 ? 33.183 -2.062 15.197 1.00 12.75 276 VAL A CA 1
ATOM 1802 C C . VAL A 1 246 ? 33.190 -1.218 13.915 1.00 11.96 276 VAL A C 1
ATOM 1803 O O . VAL A 1 246 ? 32.174 -0.652 13.518 1.00 14.54 276 VAL A O 1
ATOM 1807 N N . GLN A 1 247 ? 34.388 -1.082 13.357 1.00 14.76 277 GLN A N 1
ATOM 1808 C CA . GLN A 1 247 ? 34.655 -0.307 12.165 1.00 13.31 277 GLN A CA 1
ATOM 1809 C C . GLN A 1 247 ? 34.822 -1.244 10.975 1.00 13.10 277 GLN A C 1
ATOM 1810 O O . GLN A 1 247 ? 34.573 -2.435 11.097 1.00 14.26 277 GLN A O 1
ATOM 1816 N N . ASP A 1 248 ? 35.250 -0.720 9.829 1.00 12.39 278 ASP A N 1
ATOM 1817 C CA . ASP A 1 248 ? 35.547 -1.530 8.629 1.00 13.31 278 ASP A CA 1
ATOM 1818 C C . ASP A 1 248 ? 36.994 -1.333 8.166 1.00 12.90 278 ASP A C 1
ATOM 1819 O O . ASP A 1 248 ? 37.251 -0.778 7.092 1.00 15.55 278 ASP A O 1
ATOM 1824 N N . PRO A 1 249 ? 37.956 -1.821 8.963 1.00 12.22 279 PRO A N 1
ATOM 1825 C CA . PRO A 1 249 ? 39.342 -1.666 8.580 1.00 14.14 279 PRO A CA 1
ATOM 1826 C C . PRO A 1 249 ? 39.706 -2.367 7.267 1.00 14.14 279 PRO A C 1
ATOM 1827 O O . PRO A 1 249 ? 40.533 -1.849 6.535 1.00 14.45 279 PRO A O 1
ATOM 1831 N N . TYR A 1 250 ? 39.118 -3.539 6.986 1.00 12.90 280 TYR A N 1
ATOM 1832 C CA . TYR A 1 250 ? 39.402 -4.238 5.719 1.00 16.07 280 TYR A CA 1
ATOM 1833 C C . TYR A 1 250 ? 39.111 -3.334 4.529 1.00 14.54 280 TYR A C 1
ATOM 1834 O O . TYR A 1 250 ? 39.931 -3.194 3.617 1.00 14.98 280 TYR A O 1
ATOM 1843 N N . ARG A 1 251 ? 37.952 -2.675 4.564 1.00 14.67 281 ARG A N 1
ATOM 1844 C CA . ARG A 1 251 ? 37.584 -1.756 3.480 1.00 15.94 281 ARG A CA 1
ATOM 1845 C C . ARG A 1 251 ? 38.506 -0.552 3.403 1.00 13.88 281 ARG A C 1
ATOM 1846 O O . ARG A 1 251 ? 38.838 -0.120 2.319 1.00 15.11 281 ARG A O 1
ATOM 1854 N N . MET A 1 252 ? 38.881 0.015 4.558 1.00 15.29 282 MET A N 1
ATOM 1855 C CA . MET A 1 252 ? 39.856 1.111 4.558 1.00 16.12 282 MET A CA 1
ATOM 1856 C C . MET A 1 252 ? 41.134 0.719 3.783 1.00 13.83 282 MET A C 1
ATOM 1857 O O . MET A 1 252 ? 41.661 1.510 2.976 1.00 15.72 282 MET A O 1
ATOM 1862 N N . GLY A 1 253 ? 41.637 -0.494 4.001 1.00 14.02 283 GLY A N 1
ATOM 1863 C CA . GLY A 1 253 ? 42.809 -0.992 3.288 1.00 15.91 283 GLY A CA 1
ATOM 1864 C C . GLY A 1 253 ? 42.549 -1.228 1.805 1.00 13.57 283 GLY A C 1
ATOM 1865 O O . GLY A 1 253 ? 43.298 -0.762 0.948 1.00 15.10 283 GLY A O 1
ATOM 1866 N N . TYR A 1 254 ? 41.449 -1.920 1.523 1.00 13.55 284 TYR A N 1
ATOM 1867 C CA . TYR A 1 254 ? 41.109 -2.303 0.157 1.00 13.51 284 TYR A CA 1
ATOM 1868 C C . TYR A 1 254 ? 40.796 -1.082 -0.699 1.00 15.46 284 TYR A C 1
ATOM 1869 O O . TYR A 1 254 ? 41.396 -0.870 -1.766 1.00 16.06 284 TYR A O 1
ATOM 1878 N N . ASP A 1 255 ? 39.795 -0.325 -0.256 1.00 15.10 285 ASP A N 1
ATOM 1879 C CA . ASP A 1 255 ? 39.331 0.811 -0.995 1.00 16.32 285 ASP A CA 1
ATOM 1880 C C . ASP A 1 255 ? 40.354 1.941 -0.891 1.00 15.36 285 ASP A C 1
ATOM 1881 O O . ASP A 1 255 ? 40.375 2.815 -1.754 1.00 16.76 285 ASP A O 1
ATOM 1886 N N . GLY A 1 256 ? 41.205 1.928 0.132 1.00 15.49 286 GLY A N 1
ATOM 1887 C CA . GLY A 1 256 ? 42.350 2.850 0.149 1.00 16.44 286 GLY A CA 1
ATOM 1888 C C . GLY A 1 256 ? 43.277 2.673 -1.035 1.00 13.66 286 GLY A C 1
ATOM 1889 O O . GLY A 1 256 ? 43.616 3.626 -1.736 1.00 14.16 286 GLY A O 1
ATOM 1890 N N . ILE A 1 257 ? 43.741 1.440 -1.222 1.00 13.54 287 ILE A N 1
ATOM 1891 C CA . ILE A 1 257 ? 44.556 1.106 -2.382 1.00 14.94 287 ILE A CA 1
ATOM 1892 C C . ILE A 1 257 ? 43.825 1.353 -3.700 1.00 14.55 287 ILE A C 1
ATOM 1893 O O . ILE A 1 257 ? 44.366 1.967 -4.608 1.00 15.26 287 ILE A O 1
ATOM 1898 N N . LYS A 1 258 ? 42.586 0.895 -3.792 1.00 13.74 288 LYS A N 1
ATOM 1899 C CA . LYS A 1 258 ? 41.798 1.116 -5.018 1.00 14.13 288 LYS A CA 1
ATOM 1900 C C . LYS A 1 258 ? 41.692 2.632 -5.362 1.00 13.93 288 LYS A C 1
ATOM 1901 O O . LYS A 1 258 ? 41.877 3.030 -6.534 1.00 17.03 288 LYS A O 1
ATOM 1907 N N . THR A 1 259 ? 41.406 3.450 -4.351 1.00 13.43 289 THR A N 1
ATOM 1908 C CA . THR A 1 259 ? 41.339 4.911 -4.530 1.00 12.51 289 THR A CA 1
ATOM 1909 C C . THR A 1 259 ? 42.666 5.518 -4.913 1.00 13.24 289 THR A C 1
ATOM 1910 O O . THR A 1 25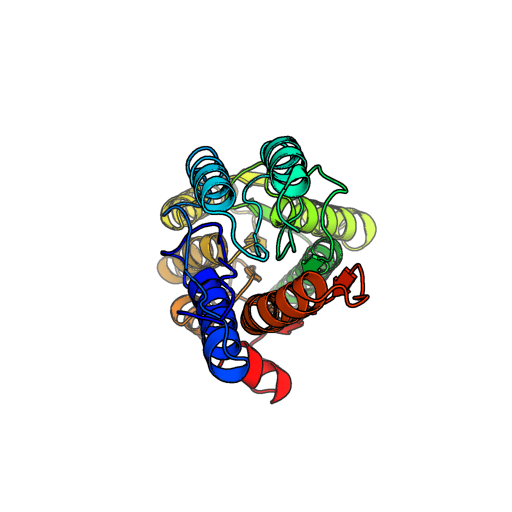9 ? 42.732 6.339 -5.812 1.00 14.26 289 THR A O 1
ATOM 1914 N N . ALA A 1 260 ? 43.734 5.080 -4.252 1.00 13.41 290 ALA A N 1
ATOM 1915 C CA . ALA A 1 260 ? 45.063 5.577 -4.572 1.00 14.37 290 ALA A CA 1
ATOM 1916 C C . ALA A 1 260 ? 45.435 5.244 -6.027 1.00 13.38 290 ALA A C 1
ATOM 1917 O O . ALA A 1 260 ? 46.007 6.077 -6.713 1.00 18.22 290 ALA A O 1
ATOM 1919 N N . LEU A 1 261 ? 45.137 4.021 -6.479 1.00 13.14 291 LEU A N 1
ATOM 1920 C CA . LEU A 1 261 ? 45.356 3.692 -7.865 1.00 15.12 291 LEU A CA 1
ATOM 1921 C C . LEU A 1 261 ? 44.623 4.646 -8.819 1.00 13.80 291 LEU A C 1
ATOM 1922 O O . LEU A 1 261 ? 45.170 5.100 -9.821 1.00 16.74 291 LEU A O 1
ATOM 1927 N N . ALA A 1 262 ? 43.356 4.895 -8.528 1.00 16.30 292 ALA A N 1
ATOM 1928 C CA . ALA A 1 262 ? 42.585 5.760 -9.392 1.00 14.90 292 ALA A CA 1
ATOM 1929 C C . ALA A 1 262 ? 43.183 7.183 -9.434 1.00 15.28 292 ALA A C 1
ATOM 1930 O O . ALA A 1 262 ? 43.322 7.800 -10.517 1.00 16.50 292 ALA A O 1
ATOM 1932 N N . VAL A 1 263 ? 43.584 7.680 -8.262 1.00 15.01 293 VAL A N 1
ATOM 1933 C CA . VAL A 1 263 ? 44.233 8.998 -8.195 1.00 17.46 293 VAL A CA 1
ATOM 1934 C C . VAL A 1 263 ? 45.541 9.039 -9.032 1.00 16.76 293 VAL A C 1
ATOM 1935 O O . VAL A 1 263 ? 45.806 10.022 -9.743 1.00 19.10 293 VAL A O 1
ATOM 1939 N N . SER A 1 264 ? 46.344 7.968 -8.932 1.00 15.43 294 SER A N 1
ATOM 1940 C CA . SER A 1 264 ? 47.588 7.829 -9.687 1.00 18.59 294 SER A CA 1
ATOM 1941 C C . SER A 1 264 ? 47.383 7.850 -11.199 1.00 18.31 294 SER A C 1
ATOM 1942 O O . SER A 1 264 ? 48.303 8.182 -11.943 1.00 23.34 294 SER A O 1
ATOM 1945 N N . LYS A 1 265 ? 46.189 7.472 -11.646 1.00 20.40 295 LYS A N 1
ATOM 1946 C CA . LYS A 1 265 ? 45.808 7.543 -13.085 1.00 22.21 295 LYS A CA 1
ATOM 1947 C C . LYS A 1 265 ? 45.124 8.851 -13.484 1.00 24.45 295 LYS A C 1
ATOM 1948 O O . LYS A 1 265 ? 44.640 8.989 -14.613 1.00 32.94 295 LYS A O 1
ATOM 1954 N N . GLY A 1 266 ? 45.051 9.795 -12.549 1.00 21.85 296 GLY A N 1
ATOM 1955 C CA . GLY A 1 266 ? 44.464 11.113 -12.805 1.00 23.19 296 GLY A CA 1
ATOM 1956 C C . GLY A 1 266 ? 42.957 11.110 -12.738 1.00 28.10 296 GLY A C 1
ATOM 1957 O O . GLY A 1 266 ? 42.324 12.040 -13.222 1.00 26.23 296 GLY A O 1
ATOM 1958 N N . GLU A 1 267 ? 42.377 10.068 -12.147 1.00 18.55 297 GLU A N 1
ATOM 1959 C CA . GLU A 1 267 ? 40.896 9.960 -12.066 1.00 16.34 297 GLU A CA 1
ATOM 1960 C C . GLU A 1 267 ? 40.351 10.755 -10.874 1.00 19.54 297 GLU A C 1
ATOM 1961 O O . GLU A 1 267 ? 40.982 10.831 -9.804 1.00 21.20 297 GLU A O 1
ATOM 1967 N N . LYS A 1 268 ? 39.189 11.377 -11.069 1.00 17.18 298 LYS A N 1
ATOM 1968 C CA . LYS A 1 268 ? 38.538 12.085 -9.961 1.00 17.95 298 LYS A CA 1
ATOM 1969 C C . LYS A 1 268 ? 37.932 11.069 -8.995 1.00 15.13 298 LYS A C 1
ATOM 1970 O O . LYS A 1 268 ? 37.313 10.070 -9.415 1.00 15.00 298 LYS A O 1
ATOM 1976 N N . VAL A 1 269 ? 38.163 11.304 -7.706 1.00 15.85 299 VAL A N 1
ATOM 1977 C CA . VAL A 1 269 ? 37.673 10.432 -6.633 1.00 15.45 299 VAL A CA 1
ATOM 1978 C C . VAL A 1 269 ? 36.893 11.244 -5.617 1.00 16.04 299 VAL A C 1
ATOM 1979 O O . VAL A 1 269 ? 37.002 12.494 -5.582 1.00 18.28 299 VAL A O 1
ATOM 1983 N N . GLU A 1 270 ? 36.098 10.561 -4.795 1.00 17.24 300 GLU A N 1
ATOM 1984 C CA . GLU A 1 270 ? 35.413 11.206 -3.676 1.00 17.66 300 GLU A CA 1
ATOM 1985 C C . GLU A 1 270 ? 36.431 11.611 -2.613 1.00 18.71 300 GLU A C 1
ATOM 1986 O O . GLU A 1 270 ? 37.345 10.867 -2.282 1.00 21.95 300 GLU A O 1
ATOM 1992 N N . ALA A 1 271 ? 36.248 12.815 -2.092 1.00 16.27 301 ALA A N 1
ATOM 1993 C CA . ALA A 1 271 ? 37.140 13.405 -1.103 1.00 19.32 301 ALA A CA 1
ATOM 1994 C C . ALA A 1 271 ? 37.071 12.668 0.221 1.00 14.93 301 ALA A C 1
ATOM 1995 O O . ALA A 1 271 ? 38.076 12.536 0.920 1.00 18.78 301 ALA A O 1
ATOM 1997 N N . ASN A 1 272 ? 35.857 12.207 0.562 1.00 16.34 302 ASN A N 1
ATOM 1998 C CA . ASN A 1 272 ? 35.568 11.630 1.885 1.00 18.17 302 ASN A CA 1
ATOM 1999 C C . ASN A 1 272 ? 34.647 10.419 1.720 1.00 20.58 302 ASN A C 1
ATOM 2000 O O . ASN A 1 272 ? 33.653 10.494 1.035 1.00 23.40 302 ASN A O 1
ATOM 2005 N N . VAL A 1 273 ? 35.041 9.287 2.306 1.00 17.14 303 VAL A N 1
ATOM 2006 C CA . VAL A 1 273 ? 34.244 8.057 2.344 1.00 17.74 303 VAL A CA 1
ATOM 2007 C C . VAL A 1 273 ? 34.107 7.682 3.820 1.00 15.85 303 VAL A C 1
ATOM 2008 O O . VAL A 1 273 ? 35.109 7.497 4.515 1.00 19.42 303 VAL A O 1
ATOM 2012 N N . ASP A 1 274 ? 32.848 7.601 4.267 1.00 15.75 304 ASP A N 1
ATOM 2013 C CA . ASP A 1 274 ? 32.473 7.141 5.593 1.00 16.59 304 ASP A CA 1
ATOM 2014 C C . ASP A 1 274 ? 32.288 5.648 5.566 1.00 17.72 304 ASP A C 1
ATOM 2015 O O . ASP A 1 274 ? 31.342 5.128 4.969 1.00 19.80 304 ASP A O 1
ATOM 2020 N N . THR A 1 275 ? 33.208 4.961 6.224 1.00 15.61 305 THR A N 1
ATOM 2021 C CA . THR A 1 275 ? 33.252 3.492 6.170 1.00 14.10 305 THR A CA 1
ATOM 2022 C C . THR A 1 275 ? 32.357 2.807 7.241 1.00 14.37 305 THR A C 1
ATOM 2023 O O . THR A 1 275 ? 32.252 1.565 7.284 1.00 16.66 305 THR A O 1
ATOM 2027 N N . GLY A 1 276 ? 31.705 3.606 8.089 1.00 14.00 306 GLY A N 1
ATOM 2028 C CA . GLY A 1 276 ? 30.676 3.113 8.988 1.00 17.03 306 GLY A CA 1
ATOM 2029 C C . GLY A 1 276 ? 31.149 2.595 10.337 1.00 15.37 306 GLY A C 1
ATOM 2030 O O . GLY A 1 276 ? 32.299 2.167 10.525 1.00 18.54 306 GLY A O 1
ATOM 2031 N N . ALA A 1 277 ? 30.216 2.636 11.278 1.00 16.06 307 ALA A N 1
ATOM 2032 C CA . ALA A 1 277 ? 30.411 2.110 12.637 1.00 16.10 307 ALA A CA 1
ATOM 2033 C C . ALA A 1 277 ? 29.155 1.415 13.111 1.00 14.72 307 ALA A C 1
ATOM 2034 O O . ALA A 1 277 ? 28.051 1.869 12.848 1.00 16.58 307 ALA A O 1
ATOM 2036 N N . ASN A 1 278 ? 29.329 0.307 13.827 1.00 13.13 308 ASN A N 1
ATOM 2037 C CA . ASN A 1 278 ? 28.216 -0.430 14.416 1.00 13.46 308 ASN A CA 1
ATOM 2038 C C . ASN A 1 278 ? 28.531 -0.877 15.832 1.00 14.00 308 ASN A C 1
ATOM 2039 O O . ASN A 1 278 ? 29.597 -1.488 16.082 1.00 13.49 308 ASN A O 1
ATOM 2044 N N . LEU A 1 279 ? 27.610 -0.568 16.742 1.00 12.46 309 LEU A N 1
ATOM 2045 C CA . LEU A 1 279 ? 27.682 -1.112 18.099 1.00 12.78 309 LEU A CA 1
ATOM 2046 C C . LEU A 1 279 ? 27.281 -2.583 18.076 1.00 12.83 309 LEU A C 1
ATOM 2047 O O . LEU A 1 279 ? 26.158 -2.945 17.753 1.00 15.14 309 LEU A O 1
ATOM 2052 N N . VAL A 1 280 ? 28.240 -3.397 18.491 1.00 11.43 310 VAL A N 1
ATOM 2053 C CA . VAL A 1 280 ? 28.061 -4.845 18.510 1.00 11.99 310 VAL A CA 1
ATOM 2054 C C . VAL A 1 280 ? 27.922 -5.307 19.938 1.00 12.58 310 VAL A C 1
ATOM 2055 O O . VAL A 1 280 ? 28.753 -4.963 20.790 1.00 12.96 310 VAL A O 1
ATOM 2059 N N . THR A 1 281 ? 26.869 -6.110 20.180 1.00 16.52 311 THR A N 1
ATOM 2060 C CA . THR A 1 281 ? 26.585 -6.679 21.487 1.00 17.49 311 THR 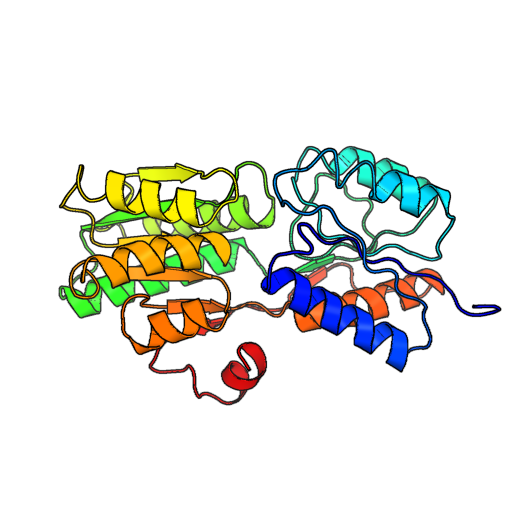A CA 1
ATOM 2061 C C . THR A 1 281 ? 26.309 -8.164 21.324 1.00 18.69 311 THR A C 1
ATOM 2062 O O . THR A 1 281 ? 26.260 -8.663 20.211 1.00 18.04 311 THR A O 1
ATOM 2066 N N . LYS A 1 282 ? 26.114 -8.862 22.442 1.00 18.15 312 LYS A N 1
ATOM 2067 C CA . LYS A 1 282 ? 25.615 -10.259 22.388 1.00 20.57 312 LYS A CA 1
ATOM 2068 C C . LYS A 1 282 ? 24.351 -10.401 21.553 1.00 18.63 312 LYS A C 1
ATOM 2069 O O . LYS A 1 282 ? 24.201 -11.337 20.807 1.00 30.39 312 LYS A O 1
ATOM 2075 N N . ALA A 1 283 ? 23.478 -9.410 21.672 1.00 21.14 313 ALA A N 1
ATOM 2076 C CA . ALA A 1 283 ? 22.171 -9.416 21.011 1.00 25.26 313 ALA A CA 1
ATOM 2077 C C . ALA A 1 283 ? 22.259 -9.351 19.471 1.00 22.95 313 ALA A C 1
ATOM 2078 O O . ALA A 1 283 ? 21.333 -9.834 18.746 1.00 26.50 313 ALA A O 1
ATOM 2080 N N . ASN A 1 284 ? 23.327 -8.756 18.958 1.00 17.26 314 ASN A N 1
ATOM 2081 C CA . ASN A 1 284 ? 23.442 -8.609 17.497 1.00 19.44 314 ASN A CA 1
ATOM 2082 C C . ASN A 1 284 ? 24.709 -9.134 16.798 1.00 16.15 314 ASN A C 1
ATOM 2083 O O . ASN A 1 284 ? 24.864 -8.988 15.566 1.00 18.92 314 ASN A O 1
ATOM 2088 N N . MET A 1 285 ? 25.590 -9.791 17.548 1.00 17.14 315 MET A N 1
ATOM 2089 C CA . MET A 1 285 ? 26.862 -10.229 16.993 1.00 16.19 315 MET A CA 1
ATOM 2090 C C . MET A 1 285 ? 26.705 -11.314 15.928 1.00 20.00 315 MET A C 1
ATOM 2091 O O . MET A 1 285 ? 27.594 -11.532 15.117 1.00 21.83 315 MET A O 1
ATOM 2096 N N . SER A 1 286 ? 25.542 -11.956 15.879 1.00 17.31 316 SER A N 1
ATOM 2097 C CA . SER A 1 286 ? 25.275 -12.931 14.821 1.00 18.08 316 SER A CA 1
ATOM 2098 C C . SER A 1 286 ? 24.516 -12.356 13.622 1.00 18.31 316 SER A C 1
ATOM 2099 O O . SER A 1 286 ? 24.230 -13.089 12.676 1.00 24.11 316 SER A O 1
ATOM 2102 N N . ASP A 1 287 ? 24.141 -11.079 13.668 1.00 17.96 317 ASP A N 1
ATOM 2103 C CA . ASP A 1 287 ? 23.488 -10.468 12.526 1.00 16.54 317 ASP A CA 1
ATOM 2104 C C . ASP A 1 287 ? 24.441 -10.638 11.328 1.00 20.15 317 ASP A C 1
ATOM 2105 O O . ASP A 1 287 ? 25.650 -10.376 11.455 1.00 17.75 317 ASP A O 1
ATOM 2110 N N . PRO A 1 288 ? 23.906 -11.020 10.153 1.00 16.01 318 PRO A N 1
ATOM 2111 C CA . PRO A 1 288 ? 24.815 -11.269 9.030 1.00 15.34 318 PRO A CA 1
ATOM 2112 C C . PRO A 1 288 ? 25.775 -10.094 8.649 1.00 13.29 318 PRO A C 1
ATOM 2113 O O . PRO A 1 288 ? 26.943 -10.337 8.328 1.00 19.15 318 PRO A O 1
ATOM 2117 N N . LYS A 1 289 ? 25.300 -8.839 8.695 1.00 15.04 319 LYS A N 1
ATOM 2118 C CA . LYS A 1 289 ? 26.203 -7.721 8.377 1.00 15.20 319 LYS A CA 1
ATOM 2119 C C . LYS A 1 289 ? 27.366 -7.654 9.371 1.00 18.59 319 LYS A C 1
ATOM 2120 O O . LYS A 1 289 ? 28.505 -7.353 9.025 1.00 18.81 319 LYS A O 1
ATOM 2126 N N . ILE A 1 290 ? 27.037 -7.933 10.626 1.00 15.87 320 ILE A N 1
ATOM 2127 C CA . ILE A 1 290 ? 28.000 -7.850 11.737 1.00 14.36 320 ILE A CA 1
ATOM 2128 C C . ILE A 1 290 ? 28.992 -8.998 11.671 1.00 15.74 320 ILE A C 1
ATOM 2129 O O . ILE A 1 290 ? 30.189 -8.797 11.842 1.00 20.97 320 ILE A O 1
ATOM 2134 N N . GLU A 1 291 ? 28.505 -10.197 11.412 1.00 19.08 321 GLU A N 1
ATOM 2135 C CA . GLU A 1 291 ? 29.360 -11.326 11.286 1.00 26.04 321 GLU A CA 1
ATOM 2136 C C . GLU A 1 291 ? 30.365 -11.135 10.221 1.00 18.26 321 GLU A C 1
ATOM 2137 O O . GLU A 1 291 ? 31.487 -11.494 10.380 1.00 25.46 321 GLU A O 1
ATOM 2143 N N . ALA A 1 292 ? 29.966 -10.510 9.131 1.00 19.43 322 ALA A N 1
ATOM 2144 C CA . ALA A 1 292 ? 30.953 -10.293 8.071 1.00 23.87 322 ALA A CA 1
ATOM 2145 C C . ALA A 1 292 ? 32.079 -9.317 8.503 1.00 20.12 322 ALA A C 1
ATOM 2146 O O . ALA A 1 292 ? 33.204 -9.418 8.031 1.00 35.67 322 ALA A O 1
ATOM 2148 N N . LEU A 1 293 ? 31.754 -8.370 9.389 1.00 20.24 323 LEU A N 1
ATOM 2149 C CA . LEU A 1 293 ? 32.717 -7.400 9.952 1.00 22.65 323 LEU A CA 1
ATOM 2150 C C . LEU A 1 293 ? 33.620 -7.929 11.083 1.00 21.54 323 LEU A C 1
ATOM 2151 O O . LEU A 1 293 ? 34.756 -7.472 11.228 1.00 24.29 323 LEU A O 1
ATOM 2156 N N . ILE A 1 294 ? 33.123 -8.834 11.916 1.00 19.55 324 ILE A N 1
ATOM 2157 C CA . ILE A 1 294 ? 33.938 -9.325 13.046 1.00 20.58 324 ILE A CA 1
ATOM 2158 C C . ILE A 1 294 ? 34.549 -10.707 12.760 1.00 23.51 324 ILE A C 1
ATOM 2159 O O . ILE A 1 294 ? 35.339 -11.238 13.539 1.00 24.23 324 ILE A O 1
ATOM 2164 N N . ASN A 1 295 ? 34.080 -11.248 11.635 1.00 31.63 325 ASN A N 1
ATOM 2165 C CA . ASN A 1 295 ? 34.408 -12.559 11.079 1.00 49.73 325 ASN A CA 1
ATOM 2166 C C . ASN A 1 295 ? 33.928 -13.793 11.841 1.00 70.04 325 ASN A C 1
ATOM 2167 O O . ASN A 1 295 ? 32.729 -14.098 11.847 1.00 56.94 325 ASN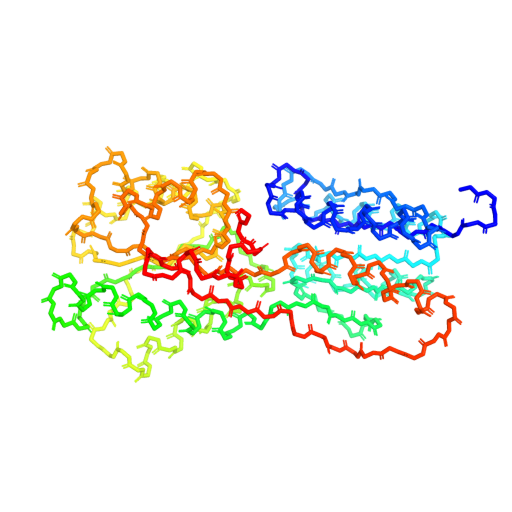 A O 1
#

Nearest PDB structures (foldseek):
  4rxt-assembly1_A  TM=1.003E+00  e=1.356E-59  Rhizobium rhizogenes K84
  4wut-assembly1_A  TM=9.524E-01  e=5.289E-28  Allorhizobium ampelinum S4
  5dkv-assembly4_D  TM=9.406E-01  e=1.997E-27  Allorhizobium ampelinum S4
  6gq0-assembly1_A  TM=9.473E-01  e=3.044E-25  Geobacillus stearothermophilus
  7x0p-assembly1_A  TM=8.674E-01  e=3.968E-21  Acetivibrio thermocellus

B-factor: mean 21.16, std 12.24, range [7.88, 154.77]

Radius of gyration: 19.38 Å; Cα contacts (8 Å, |Δi|>4): 700; chains: 1; bounding box: 44×33×60 Å